Protein AF-A0A927P193-F1 (afdb_monomer)

Foldseek 3Di:
DDDDDDDDDDDDDDDDDDDDDDDDPDDDPDDQVVLQVVLVVVLCVLCVVLVKDWDDWHWDQDPVWTETETAIAHLVGDDPVNQVVSCVVSCVVDVVDGGDHYHYDHDDQFDWDDDVVSLVSQAQFKKWFAFPDDDPNDRIDIARFNDDDPFWTWGDDPNDIDIGGPVRTPTMTTDDPPPPPPPPPPDD

Nearest PDB structures (foldseek):
  7nav-assembly1_X  TM=6.565E-01  e=9.705E-11  Escherichia coli K-12
  7afo-assembly1_X  TM=5.677E-01  e=3.652E-11  Escherichia coli
  1ib8-assembly1_A  TM=5.071E-01  e=1.651E-11  Streptococcus pneumoniae
  8bdv-assembly1_A  TM=4.138E-01  e=2.691E-11  Staphylococcus aureus
  5gl6-assembly2_B  TM=4.407E-01  e=2.147E-10  Mycolicibacterium smegmatis MC2 155

Structure (mmCIF, N/CA/C/O backbone):
data_AF-A0A927P193-F1
#
_entry.id   AF-A0A927P193-F1
#
loop_
_atom_site.group_PDB
_atom_site.id
_atom_site.type_symbol
_atom_site.label_atom_id
_atom_site.label_alt_id
_atom_site.label_comp_id
_atom_site.label_asym_id
_atom_site.label_entity_id
_atom_site.label_seq_id
_atom_site.pdbx_PDB_ins_code
_atom_site.Cartn_x
_atom_site.Cartn_y
_atom_site.Cartn_z
_atom_site.occupancy
_atom_site.B_iso_or_equiv
_atom_site.auth_seq_id
_atom_site.auth_comp_id
_atom_site.auth_asym_id
_atom_site.auth_atom_id
_atom_site.pdbx_PDB_model_num
ATOM 1 N N . MET A 1 1 ? -3.941 53.002 -38.824 1.00 44.59 1 MET A N 1
ATOM 2 C CA . MET A 1 1 ? -2.491 53.249 -38.691 1.00 44.59 1 MET A CA 1
ATOM 3 C C . MET A 1 1 ? -2.244 53.922 -37.351 1.00 44.59 1 MET A C 1
ATOM 5 O O . MET A 1 1 ? -2.469 55.116 -37.259 1.00 44.59 1 MET A O 1
ATOM 9 N N . THR A 1 2 ? -1.829 53.172 -36.331 1.00 35.53 2 THR A N 1
ATOM 10 C CA . THR A 1 2 ? -1.211 53.702 -35.101 1.00 35.53 2 THR A CA 1
ATOM 11 C C . THR A 1 2 ? -0.525 52.546 -34.379 1.00 35.53 2 THR A C 1
ATOM 13 O O . THR A 1 2 ? -1.079 51.459 -34.244 1.00 35.53 2 THR A O 1
ATOM 16 N N . ALA A 1 3 ? 0.728 52.780 -34.012 1.00 45.28 3 ALA A N 1
ATOM 17 C CA . ALA A 1 3 ? 1.659 51.819 -33.452 1.00 45.28 3 ALA A CA 1
ATOM 18 C C . ALA A 1 3 ? 1.376 51.514 -31.974 1.00 45.28 3 ALA A C 1
ATOM 20 O O . ALA A 1 3 ? 0.962 52.396 -31.226 1.00 45.28 3 ALA A O 1
ATOM 21 N N . SER A 1 4 ? 1.751 50.317 -31.520 1.00 37.44 4 SER A N 1
ATOM 22 C CA . SER A 1 4 ? 2.348 50.184 -30.193 1.00 37.44 4 SER A CA 1
ATOM 23 C C . SER A 1 4 ? 3.368 49.053 -30.175 1.00 37.44 4 SER A C 1
ATOM 25 O O . SER A 1 4 ? 3.131 47.931 -30.610 1.00 37.44 4 SER A O 1
ATOM 27 N N . PHE A 1 5 ? 4.541 49.440 -29.710 1.00 45.31 5 PHE A N 1
ATOM 28 C CA . PHE A 1 5 ? 5.812 48.752 -29.703 1.00 45.31 5 PHE A CA 1
ATOM 29 C C . PHE A 1 5 ? 6.023 48.269 -28.265 1.00 45.31 5 PHE A C 1
ATOM 31 O O . PHE A 1 5 ? 6.047 49.102 -27.358 1.00 45.31 5 PHE A O 1
ATOM 38 N N . ARG A 1 6 ? 6.229 46.971 -28.015 1.00 41.19 6 ARG A N 1
ATOM 39 C CA . ARG A 1 6 ? 6.903 46.536 -26.780 1.00 41.19 6 ARG A CA 1
ATOM 40 C C . ARG A 1 6 ? 7.954 45.465 -27.051 1.00 41.19 6 ARG A C 1
ATOM 42 O O . ARG A 1 6 ? 7.673 44.349 -27.464 1.00 41.19 6 ARG A O 1
ATOM 49 N N . ARG A 1 7 ? 9.180 45.924 -26.800 1.00 40.75 7 ARG A N 1
ATOM 50 C CA . ARG A 1 7 ? 10.464 45.243 -26.627 1.00 40.75 7 ARG A CA 1
ATOM 51 C C . ARG A 1 7 ? 10.344 43.996 -25.738 1.00 40.75 7 ARG A C 1
ATOM 53 O O . ARG A 1 7 ? 9.614 44.048 -24.757 1.00 40.75 7 ARG A O 1
ATOM 60 N N . GLN A 1 8 ? 11.201 42.996 -25.958 1.00 41.59 8 GLN A N 1
ATOM 61 C CA . GLN A 1 8 ? 12.342 42.768 -25.059 1.00 41.59 8 GLN A CA 1
ATOM 62 C C . GLN A 1 8 ? 13.407 41.863 -25.715 1.00 41.59 8 GLN A C 1
ATOM 64 O O . GLN A 1 8 ? 13.101 40.906 -26.414 1.00 41.59 8 GLN A O 1
ATOM 69 N N . ARG A 1 9 ? 14.656 42.268 -25.466 1.00 33.47 9 ARG A N 1
ATOM 70 C CA . ARG A 1 9 ? 15.989 41.708 -25.760 1.00 33.47 9 ARG A CA 1
ATOM 71 C C . ARG A 1 9 ? 16.074 40.173 -25.780 1.00 33.47 9 ARG A C 1
ATOM 73 O O . ARG A 1 9 ? 15.478 39.524 -24.935 1.00 33.47 9 ARG A O 1
ATOM 80 N N . LEU A 1 10 ? 16.743 39.547 -26.749 1.00 36.62 10 LEU A N 1
ATOM 81 C CA . LEU A 1 10 ? 18.202 39.459 -26.973 1.00 36.62 10 LEU A CA 1
ATOM 82 C C . LEU A 1 10 ? 19.000 38.827 -25.811 1.00 36.62 10 LEU A C 1
ATOM 84 O O . LEU A 1 10 ? 19.071 39.390 -24.724 1.00 36.62 10 LEU A O 1
ATOM 88 N N . MET A 1 11 ? 19.724 37.763 -26.181 1.00 30.78 11 MET A N 1
ATOM 89 C CA . MET A 1 11 ? 20.925 37.171 -25.569 1.00 30.78 11 MET A CA 1
ATOM 90 C C . MET A 1 11 ? 20.748 36.044 -24.546 1.00 30.78 11 MET A C 1
ATOM 92 O O . MET A 1 11 ? 20.575 36.268 -23.356 1.00 30.78 11 MET A O 1
ATOM 96 N N . CYS A 1 12 ? 21.023 34.824 -25.009 1.00 26.84 12 CYS A N 1
ATOM 97 C CA . CYS A 1 12 ? 22.001 33.982 -24.330 1.00 26.84 12 CYS A CA 1
ATOM 98 C C . CYS A 1 12 ? 22.799 33.219 -25.395 1.00 26.84 12 CYS A C 1
ATOM 100 O O . CYS A 1 12 ? 22.341 32.229 -25.959 1.00 26.84 12 CYS A O 1
ATOM 102 N N . ALA A 1 13 ? 23.962 33.765 -25.742 1.00 36.25 13 ALA A N 1
ATOM 103 C CA . ALA A 1 13 ? 24.997 33.052 -26.465 1.00 36.25 13 ALA A CA 1
ATOM 104 C C . ALA A 1 13 ? 26.022 32.583 -25.434 1.00 36.25 13 ALA A C 1
ATOM 106 O O . ALA A 1 13 ? 26.720 33.424 -24.880 1.00 36.25 13 ALA A O 1
ATOM 107 N N . THR A 1 14 ? 26.132 31.270 -25.234 1.00 32.75 14 THR A N 1
ATOM 108 C CA . THR A 1 14 ? 27.383 30.616 -24.821 1.00 32.75 14 THR A CA 1
ATOM 109 C C . THR A 1 14 ? 27.326 29.180 -25.346 1.00 32.75 14 THR A C 1
ATOM 111 O O . THR A 1 14 ? 26.509 28.378 -24.913 1.00 32.75 14 THR A O 1
ATOM 114 N N . LEU A 1 15 ? 27.910 28.929 -26.515 1.00 31.09 15 LEU A N 1
ATOM 115 C CA . LEU A 1 15 ? 29.240 28.329 -26.665 1.00 31.09 15 LEU A CA 1
ATOM 116 C C . LEU A 1 15 ? 29.348 26.902 -26.087 1.00 31.09 15 LEU A C 1
ATOM 118 O O . LEU A 1 15 ? 29.648 26.686 -24.921 1.00 31.09 15 LEU A O 1
ATOM 122 N N . PHE A 1 16 ? 29.087 25.943 -26.973 1.00 28.45 16 PHE A N 1
ATOM 123 C CA . PHE A 1 16 ? 29.903 24.761 -27.266 1.00 28.45 16 PHE A CA 1
ATOM 124 C C . PHE A 1 16 ? 30.916 24.280 -26.201 1.00 28.45 16 PHE A C 1
ATOM 126 O O . PHE A 1 16 ? 31.966 24.886 -26.005 1.00 28.45 16 PHE A O 1
ATOM 133 N N . CYS A 1 17 ? 30.698 23.063 -25.693 1.00 24.92 17 CYS A N 1
ATOM 134 C CA . CYS A 1 17 ? 31.775 22.091 -25.507 1.00 24.92 17 CYS A CA 1
ATOM 135 C C . CYS A 1 17 ? 31.297 20.727 -26.027 1.00 24.92 17 CYS A C 1
ATOM 137 O O . CYS A 1 17 ? 30.375 20.114 -25.496 1.00 24.92 17 CYS A O 1
ATOM 139 N N . CYS A 1 18 ? 31.893 20.302 -27.136 1.00 36.16 18 CYS A N 1
ATOM 140 C CA . CYS A 1 18 ? 31.714 19.003 -27.766 1.00 36.16 18 CYS A CA 1
ATOM 141 C C . CYS A 1 18 ? 32.721 18.026 -27.156 1.00 36.16 18 CYS A C 1
ATOM 143 O O . CYS A 1 18 ? 33.904 18.349 -27.201 1.00 36.16 18 CYS A O 1
ATOM 145 N N . LYS A 1 19 ? 32.285 16.841 -26.698 1.00 35.25 19 LYS A N 1
ATOM 146 C CA . LYS A 1 19 ? 32.939 15.558 -27.022 1.00 35.25 19 LYS A CA 1
ATOM 147 C C . LYS A 1 19 ? 31.941 14.391 -26.967 1.00 35.25 19 LYS A C 1
ATOM 149 O O . LYS A 1 19 ? 31.383 14.083 -25.926 1.00 35.25 19 LYS A O 1
ATOM 154 N N . ASN A 1 20 ? 31.825 13.739 -28.123 1.00 35.06 20 ASN A N 1
ATOM 155 C CA . ASN A 1 20 ? 31.457 12.341 -28.365 1.00 35.06 20 ASN A CA 1
ATOM 156 C C . ASN A 1 20 ? 30.014 11.880 -28.086 1.00 35.06 20 ASN A C 1
ATOM 158 O O . ASN A 1 20 ? 29.675 11.383 -27.024 1.00 35.06 20 ASN A O 1
ATOM 162 N N . GLY A 1 21 ? 29.221 11.880 -29.163 1.00 39.38 21 GLY A N 1
ATOM 163 C CA . GLY A 1 21 ? 28.713 10.608 -29.685 1.00 39.38 21 GLY A CA 1
ATOM 164 C C . GLY A 1 21 ? 27.635 9.882 -28.882 1.00 39.38 21 GLY A C 1
ATOM 165 O O . GLY A 1 21 ? 27.799 8.708 -28.599 1.00 39.38 21 GLY A O 1
ATOM 166 N N . ASN A 1 22 ? 26.511 10.534 -28.594 1.00 33.22 22 ASN A N 1
ATOM 167 C CA . ASN A 1 22 ? 25.192 9.971 -28.905 1.00 33.22 22 ASN A CA 1
ATOM 168 C C . ASN A 1 22 ? 24.117 11.037 -28.700 1.00 33.22 22 ASN A C 1
ATOM 170 O O . ASN A 1 22 ? 24.065 11.712 -27.675 1.00 33.22 22 ASN A O 1
ATOM 174 N N . LYS A 1 23 ? 23.260 11.217 -29.707 1.00 31.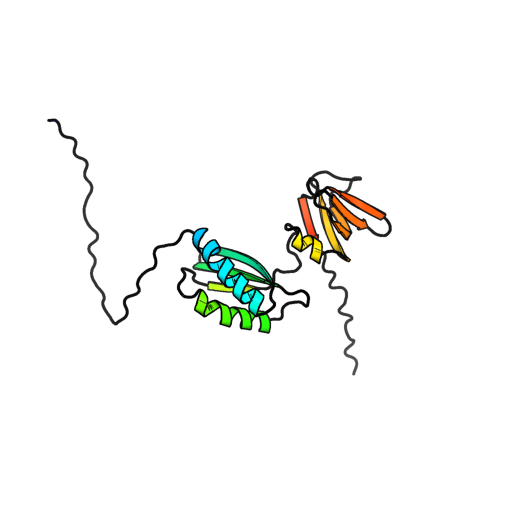03 23 LYS A N 1
ATOM 175 C CA . LYS A 1 23 ? 22.114 12.124 -29.630 1.00 31.03 23 LYS A CA 1
ATOM 176 C C . LYS A 1 23 ? 21.131 11.581 -28.593 1.00 31.03 23 LYS A C 1
ATOM 178 O O . LYS A 1 23 ? 20.356 10.685 -28.910 1.00 31.03 23 LYS A O 1
ATOM 183 N N . TRP A 1 24 ? 21.122 12.146 -27.390 1.00 32.31 24 TRP A N 1
ATOM 184 C CA . TRP A 1 24 ? 19.993 11.984 -26.481 1.00 32.31 24 TRP A CA 1
ATOM 185 C C . TRP A 1 24 ? 18.809 12.744 -27.071 1.00 32.31 24 TRP A C 1
ATOM 187 O O . TRP A 1 24 ? 18.779 13.976 -27.098 1.00 32.31 24 TRP A O 1
ATOM 197 N N . LYS A 1 25 ? 17.842 12.000 -27.612 1.00 35.53 25 LYS A N 1
ATOM 198 C CA . LYS A 1 25 ? 16.517 12.545 -27.879 1.00 35.53 25 LYS A CA 1
ATOM 199 C C . LYS A 1 25 ? 15.834 12.697 -26.529 1.00 35.53 25 LYS A C 1
ATOM 201 O O . LYS A 1 25 ? 15.265 11.740 -26.024 1.00 35.53 25 LYS A O 1
ATOM 206 N N . GLY A 1 26 ? 15.950 13.890 -25.947 1.00 33.38 26 GLY A N 1
ATOM 207 C CA . GLY A 1 26 ? 15.165 14.282 -24.785 1.00 33.38 26 GLY A CA 1
ATOM 208 C C . GLY A 1 26 ? 13.689 14.063 -25.096 1.00 33.38 26 GLY A C 1
ATOM 209 O O . GLY A 1 26 ? 13.127 14.745 -25.957 1.00 33.38 26 GLY A O 1
ATOM 210 N N . GLY A 1 27 ? 13.099 13.063 -24.442 1.00 37.00 27 GLY A N 1
ATOM 211 C CA . GLY A 1 27 ? 11.655 12.925 -24.367 1.00 37.00 27 GLY A CA 1
ATOM 212 C C . GLY A 1 27 ? 11.089 14.199 -23.751 1.00 37.00 27 GLY A C 1
ATOM 213 O O . GLY A 1 27 ? 11.693 14.781 -22.848 1.00 37.00 27 GLY A O 1
ATOM 214 N N . ALA A 1 28 ? 9.970 14.677 -24.292 1.00 42.59 28 ALA A N 1
ATOM 215 C CA . ALA A 1 28 ? 9.250 15.799 -23.709 1.00 42.59 28 ALA A CA 1
ATOM 216 C C . ALA A 1 28 ? 8.996 15.524 -22.212 1.00 42.59 28 ALA A C 1
ATOM 218 O O . ALA A 1 28 ? 8.748 14.369 -21.865 1.00 42.59 28 ALA A O 1
ATOM 219 N N . PRO A 1 29 ? 9.043 16.539 -21.331 1.00 44.12 29 PRO A N 1
ATOM 220 C CA . PRO A 1 29 ? 8.690 16.349 -19.932 1.00 44.12 29 PRO A CA 1
ATOM 221 C C . PRO A 1 29 ? 7.210 15.966 -19.868 1.00 44.12 29 PRO A C 1
ATOM 223 O O . PRO A 1 29 ? 6.331 16.810 -20.041 1.00 44.12 29 PRO A O 1
ATOM 226 N N . VAL A 1 30 ? 6.940 14.677 -19.690 1.00 50.84 30 VAL A N 1
ATOM 227 C CA . VAL A 1 30 ? 5.583 14.155 -19.531 1.00 50.84 30 VAL A CA 1
ATOM 228 C C . VAL A 1 30 ? 5.098 14.569 -18.142 1.00 50.84 30 VAL A C 1
ATOM 230 O O . VAL A 1 30 ? 5.852 14.497 -17.166 1.00 50.84 30 VAL A O 1
ATOM 233 N N . ALA A 1 31 ? 3.867 15.073 -18.035 1.00 54.72 31 ALA A N 1
ATOM 234 C CA . ALA A 1 31 ? 3.354 15.559 -16.761 1.00 54.72 31 ALA A CA 1
ATOM 235 C C . ALA A 1 31 ? 3.260 14.410 -15.740 1.00 54.72 31 ALA A C 1
ATOM 237 O O . ALA A 1 31 ? 2.998 13.261 -16.093 1.00 54.72 31 ALA A O 1
ATOM 238 N N . LYS A 1 32 ? 3.426 14.731 -14.448 1.00 52.59 32 LYS A N 1
ATOM 239 C CA . LYS A 1 32 ? 3.441 13.781 -13.312 1.00 52.59 32 LYS A CA 1
ATOM 240 C C . LYS A 1 32 ? 2.317 12.728 -13.362 1.00 52.59 32 LYS A C 1
ATOM 242 O O . LYS A 1 32 ? 2.539 11.587 -12.982 1.00 52.59 32 LYS A O 1
ATOM 247 N N . ALA A 1 33 ? 1.125 13.110 -13.827 1.00 56.72 33 ALA A N 1
ATOM 248 C CA . ALA A 1 33 ? -0.040 12.229 -13.910 1.00 56.72 33 ALA A CA 1
ATOM 249 C C . ALA A 1 33 ? -0.032 11.300 -15.139 1.00 56.72 33 ALA A C 1
ATOM 251 O O . ALA A 1 33 ? -0.538 10.184 -15.067 1.00 56.72 33 ALA A O 1
ATOM 252 N N . GLU A 1 34 ? 0.551 11.737 -16.254 1.00 67.25 34 GLU A N 1
ATOM 253 C CA . GLU A 1 34 ? 0.569 10.969 -17.501 1.00 67.25 34 GLU A CA 1
ATOM 254 C C . GLU A 1 34 ? 1.537 9.787 -17.409 1.00 67.25 34 GLU A C 1
ATOM 256 O O . GLU A 1 34 ? 1.226 8.700 -17.893 1.00 67.25 34 GLU A O 1
ATOM 261 N N . LEU A 1 35 ? 2.683 9.955 -16.738 1.00 72.50 35 LEU A N 1
ATOM 262 C CA . LEU A 1 35 ? 3.656 8.871 -16.629 1.00 72.50 35 LEU A CA 1
ATOM 263 C C . LEU A 1 35 ? 3.111 7.693 -15.811 1.00 72.50 35 LEU A C 1
ATOM 265 O O . LEU A 1 35 ? 3.186 6.551 -16.263 1.00 72.50 35 LEU A O 1
ATOM 269 N N . THR A 1 36 ? 2.511 7.961 -14.648 1.00 77.69 36 THR A N 1
ATOM 270 C CA . THR A 1 36 ? 1.897 6.913 -13.823 1.00 77.69 36 THR A CA 1
ATOM 271 C C . THR A 1 36 ? 0.829 6.157 -14.612 1.00 77.69 36 THR A C 1
ATOM 273 O O . THR A 1 36 ? 0.867 4.935 -14.654 1.00 77.69 36 THR A O 1
ATOM 276 N N . GLN A 1 37 ? -0.050 6.856 -15.337 1.00 78.50 37 GLN A N 1
ATOM 277 C CA . GLN A 1 37 ? -1.100 6.218 -16.143 1.00 78.50 37 GLN A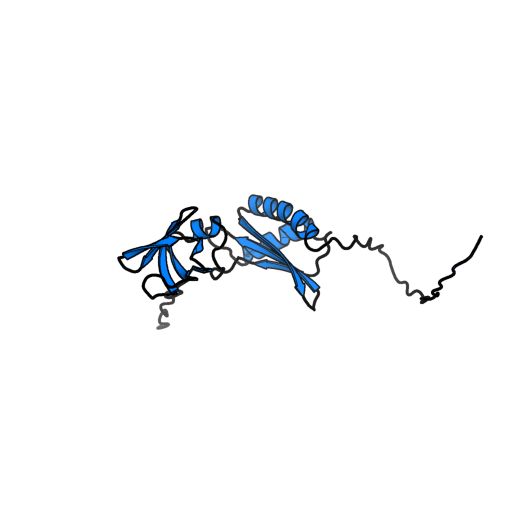 CA 1
ATOM 278 C C . GLN A 1 37 ? -0.563 5.311 -17.257 1.00 78.50 37 GLN A C 1
ATOM 280 O O . GLN A 1 37 ? -1.190 4.306 -17.583 1.00 78.50 37 GLN A O 1
ATOM 285 N N . VAL A 1 38 ? 0.590 5.643 -17.840 1.00 82.94 38 VAL A N 1
ATOM 286 C CA . VAL A 1 38 ? 1.223 4.831 -18.889 1.00 82.94 38 VAL A CA 1
ATOM 287 C C . VAL A 1 38 ? 1.987 3.641 -18.301 1.00 82.94 38 VAL A C 1
ATOM 289 O O . VAL A 1 38 ? 2.022 2.565 -18.903 1.00 82.94 38 VAL A O 1
ATOM 292 N N . VAL A 1 39 ? 2.595 3.816 -17.128 1.00 85.12 39 VAL A N 1
ATOM 293 C CA . VAL A 1 39 ? 3.426 2.797 -16.477 1.00 85.12 39 VAL A CA 1
ATOM 294 C C . VAL A 1 39 ? 2.581 1.766 -15.727 1.00 85.12 39 VAL A C 1
ATOM 296 O O . VAL A 1 39 ? 2.858 0.574 -15.841 1.00 85.12 39 VAL A O 1
ATOM 299 N N . THR A 1 40 ? 1.507 2.175 -15.045 1.00 87.44 40 THR A N 1
ATOM 300 C CA . THR A 1 40 ? 0.594 1.276 -14.319 1.00 87.44 40 THR A CA 1
ATOM 301 C C . THR A 1 40 ? 0.141 0.053 -15.131 1.00 87.44 40 THR A C 1
ATOM 303 O O . THR A 1 40 ? 0.301 -1.055 -14.627 1.00 87.44 40 THR A O 1
ATOM 306 N N . PRO A 1 41 ? -0.359 0.161 -16.380 1.00 88.88 41 PRO A N 1
ATOM 307 C CA . PRO A 1 41 ? -0.791 -1.016 -17.138 1.00 88.88 41 PRO A CA 1
ATOM 308 C C . PRO A 1 41 ? 0.365 -1.939 -17.545 1.00 88.88 41 PRO A C 1
ATOM 310 O O . PRO A 1 41 ? 0.146 -3.133 -17.739 1.00 88.88 41 PRO A O 1
ATOM 313 N N . LYS A 1 42 ? 1.594 -1.421 -17.686 1.00 88.44 42 LYS A N 1
ATOM 314 C CA . LYS A 1 42 ? 2.785 -2.254 -17.922 1.00 88.44 42 LYS A CA 1
ATOM 315 C C . LYS A 1 42 ? 3.164 -3.021 -16.659 1.00 88.44 42 LYS A C 1
ATOM 317 O O . LYS A 1 42 ? 3.374 -4.229 -16.727 1.00 88.44 42 LYS A O 1
ATOM 322 N N . CYS A 1 43 ? 3.177 -2.328 -15.521 1.00 87.56 43 CYS A N 1
ATOM 323 C CA . CYS A 1 43 ? 3.403 -2.930 -14.212 1.00 87.56 43 CYS A CA 1
ATOM 324 C C . CYS A 1 43 ? 2.366 -4.014 -13.912 1.00 87.56 43 CYS A C 1
ATOM 326 O O . CYS A 1 43 ? 2.743 -5.109 -13.520 1.00 87.56 43 CYS A O 1
ATOM 328 N N . GLN A 1 44 ? 1.083 -3.753 -14.181 1.00 88.38 44 GLN A N 1
ATOM 329 C CA . GLN A 1 44 ? 0.013 -4.721 -13.936 1.00 88.38 44 GLN A CA 1
ATOM 330 C C . GLN A 1 44 ? 0.236 -6.007 -14.734 1.00 88.38 44 GLN A C 1
ATOM 332 O O . GLN A 1 44 ? 0.237 -7.088 -14.164 1.00 88.38 44 GLN A O 1
ATOM 337 N N . LYS A 1 45 ? 0.516 -5.892 -16.038 1.00 90.88 45 LYS A N 1
ATOM 338 C CA . LYS A 1 45 ? 0.775 -7.062 -16.889 1.00 90.88 45 LYS A CA 1
ATOM 339 C C . LYS A 1 45 ? 1.954 -7.896 -16.403 1.00 90.88 45 LYS A C 1
ATOM 341 O O . LYS A 1 45 ? 1.909 -9.117 -16.493 1.00 90.88 45 LYS A O 1
ATOM 346 N N . LEU A 1 46 ? 3.021 -7.243 -15.946 1.00 90.00 46 LEU A N 1
ATOM 347 C CA . LEU A 1 46 ? 4.187 -7.948 -15.429 1.00 90.00 46 LEU A CA 1
ATOM 348 C C . LEU A 1 46 ? 3.896 -8.600 -14.072 1.00 90.00 46 LEU A C 1
ATOM 350 O O . LEU A 1 46 ? 4.332 -9.723 -13.838 1.00 90.00 46 LEU A O 1
ATOM 354 N N . ALA A 1 47 ? 3.152 -7.913 -13.204 1.00 88.44 47 ALA A N 1
ATOM 355 C CA . ALA A 1 47 ? 2.710 -8.454 -11.927 1.00 88.44 47 ALA A CA 1
ATOM 356 C C . ALA A 1 47 ? 1.877 -9.727 -12.151 1.00 88.44 47 ALA A C 1
ATOM 358 O O . ALA A 1 47 ? 2.232 -10.777 -11.622 1.00 88.44 47 ALA A O 1
ATOM 359 N N . ASP A 1 48 ? 0.901 -9.685 -13.064 1.00 88.06 48 ASP A N 1
ATOM 360 C CA . ASP A 1 48 ? 0.067 -10.841 -13.417 1.00 88.06 48 ASP A CA 1
ATOM 361 C C . ASP A 1 48 ? 0.899 -12.029 -13.950 1.00 88.06 48 ASP A C 1
ATOM 363 O O . ASP A 1 48 ? 0.619 -13.183 -13.632 1.00 88.06 48 ASP A O 1
ATOM 367 N N . GLN A 1 49 ? 1.950 -11.765 -14.739 1.00 89.56 49 GLN A N 1
ATOM 368 C CA . GLN A 1 49 ? 2.857 -12.798 -15.270 1.00 89.56 49 GLN A CA 1
ATOM 369 C C . GLN A 1 49 ? 3.726 -13.462 -14.201 1.00 89.56 49 GLN A C 1
ATOM 371 O O . GLN A 1 49 ? 4.134 -14.611 -14.366 1.00 89.56 49 GLN A O 1
ATOM 376 N N . LEU A 1 50 ? 4.063 -12.719 -13.150 1.00 85.56 50 LEU A N 1
ATOM 377 C CA . LEU A 1 50 ? 4.912 -13.175 -12.056 1.00 85.56 50 LEU A CA 1
ATOM 378 C C . LEU A 1 50 ? 4.096 -13.604 -10.828 1.00 85.56 50 LEU A C 1
ATOM 380 O O . LEU A 1 50 ? 4.689 -13.890 -9.792 1.00 85.56 50 LEU A O 1
ATOM 384 N N . ASN A 1 51 ? 2.764 -13.667 -10.950 1.00 87.00 51 ASN A N 1
ATOM 385 C CA . ASN A 1 51 ? 1.835 -13.964 -9.858 1.00 87.00 51 ASN A CA 1
ATOM 386 C C . ASN A 1 51 ? 1.956 -12.990 -8.671 1.00 87.00 51 ASN A C 1
ATOM 388 O O . ASN A 1 51 ? 1.689 -13.357 -7.529 1.00 87.00 51 ASN A O 1
ATOM 392 N N . PHE A 1 52 ? 2.330 -11.743 -8.949 1.00 87.50 52 PHE A N 1
ATOM 393 C CA . PHE A 1 52 ? 2.284 -10.648 -7.990 1.00 87.50 52 PHE A CA 1
ATOM 394 C C . PHE A 1 52 ? 1.045 -9.793 -8.211 1.00 87.50 52 PHE A C 1
ATOM 396 O O . PHE A 1 52 ? 0.491 -9.697 -9.305 1.00 87.50 52 PHE A O 1
ATOM 403 N N . GLU A 1 53 ? 0.649 -9.103 -7.160 1.00 84.12 53 GLU A N 1
ATOM 404 C CA . GLU A 1 53 ? -0.413 -8.126 -7.177 1.00 84.12 53 GLU A CA 1
ATOM 405 C C . GLU A 1 53 ? 0.173 -6.715 -7.201 1.00 84.12 53 GLU A C 1
ATOM 407 O O . GLU A 1 53 ? 0.958 -6.340 -6.333 1.00 84.12 53 GLU A O 1
ATOM 412 N N . LEU A 1 54 ? -0.231 -5.895 -8.171 1.00 87.06 54 LEU A N 1
ATOM 413 C CA . LEU A 1 54 ? 0.126 -4.482 -8.177 1.00 87.06 54 LEU A CA 1
ATOM 414 C C . LEU A 1 54 ? -0.808 -3.694 -7.249 1.00 87.06 54 LEU A C 1
ATOM 416 O O . LEU A 1 54 ? -2.010 -3.586 -7.496 1.00 87.06 54 LEU A O 1
ATOM 420 N N . VAL A 1 55 ? -0.245 -3.085 -6.209 1.00 83.75 55 VAL A N 1
ATOM 421 C CA . VAL A 1 55 ? -1.012 -2.358 -5.188 1.00 83.75 55 VAL A CA 1
ATOM 422 C C . VAL A 1 55 ? -1.084 -0.864 -5.489 1.00 83.75 55 VAL A C 1
ATOM 424 O O . VAL A 1 55 ? -2.158 -0.249 -5.395 1.00 83.75 55 VAL A O 1
ATOM 427 N N . ASP A 1 56 ? 0.054 -0.268 -5.846 1.00 84.12 56 ASP A N 1
ATOM 428 C CA . ASP A 1 56 ? 0.143 1.146 -6.207 1.00 84.12 56 ASP A CA 1
ATOM 429 C C . ASP A 1 56 ? 1.387 1.453 -7.048 1.00 84.12 56 ASP A C 1
ATOM 431 O O . ASP A 1 56 ? 2.404 0.762 -6.965 1.00 84.12 56 ASP A O 1
ATOM 435 N N . VAL A 1 57 ? 1.315 2.532 -7.829 1.00 87.00 57 VAL A N 1
ATOM 436 C CA . VAL A 1 57 ? 2.465 3.101 -8.546 1.00 87.00 57 VAL A CA 1
ATOM 437 C C . VAL A 1 57 ? 2.464 4.605 -8.320 1.00 87.00 57 VAL A C 1
ATOM 439 O O . VAL A 1 57 ? 1.548 5.301 -8.754 1.00 87.00 57 VAL A O 1
ATOM 442 N N . CYS A 1 58 ? 3.506 5.116 -7.674 1.00 85.75 58 CYS A N 1
ATOM 443 C CA . CYS A 1 58 ? 3.637 6.526 -7.326 1.00 85.75 58 CYS A CA 1
ATOM 444 C C . CYS A 1 58 ? 4.884 7.117 -7.978 1.00 85.75 58 CYS A C 1
ATOM 446 O O . CYS A 1 58 ? 5.957 6.523 -7.942 1.00 85.75 58 CYS A O 1
ATOM 448 N N . LEU A 1 59 ? 4.742 8.305 -8.565 1.00 86.06 59 LEU A N 1
ATOM 449 C CA . LEU A 1 59 ? 5.879 9.108 -9.003 1.00 86.06 59 LEU A CA 1
ATOM 450 C C . LEU A 1 59 ? 6.032 10.283 -8.042 1.00 86.06 59 LEU A C 1
ATOM 452 O O . LEU A 1 59 ? 5.237 11.225 -8.081 1.00 86.06 59 LEU A O 1
ATOM 456 N N . ASP A 1 60 ? 7.057 10.244 -7.205 1.00 85.12 60 ASP A N 1
ATOM 457 C CA . ASP A 1 60 ? 7.381 11.301 -6.257 1.00 85.12 60 ASP A CA 1
ATOM 458 C C . ASP A 1 60 ? 8.549 12.141 -6.756 1.00 85.12 60 ASP A C 1
ATOM 460 O O . ASP A 1 60 ? 9.442 11.666 -7.451 1.00 85.12 60 ASP A O 1
ATOM 464 N N . LYS A 1 61 ? 8.522 13.437 -6.442 1.00 84.06 61 LYS A N 1
ATOM 465 C CA . LYS A 1 61 ? 9.604 14.357 -6.786 1.00 84.06 61 LYS A CA 1
ATOM 466 C C . LYS A 1 61 ? 10.237 14.837 -5.495 1.00 84.06 61 LYS A C 1
ATOM 468 O O . LYS A 1 61 ? 9.630 15.624 -4.772 1.00 84.06 61 LYS A O 1
ATOM 473 N N . GLU A 1 62 ? 11.451 14.380 -5.248 1.00 85.69 62 GLU A N 1
ATOM 474 C CA . GLU A 1 62 ? 12.262 14.787 -4.109 1.00 85.69 62 GLU A CA 1
ATOM 475 C C . GLU A 1 62 ? 13.380 15.733 -4.565 1.00 85.69 62 GLU A C 1
ATOM 477 O O . GLU A 1 62 ? 13.566 15.990 -5.757 1.00 85.69 62 GLU A O 1
ATOM 482 N N . SER A 1 63 ? 14.129 16.286 -3.610 1.00 80.50 63 SER A N 1
ATOM 483 C CA . SER A 1 63 ? 15.262 17.180 -3.886 1.00 80.50 63 SER A CA 1
ATOM 484 C C . SER A 1 63 ? 16.370 16.505 -4.704 1.00 80.50 63 SER A C 1
ATOM 486 O O . SER A 1 63 ? 17.065 17.191 -5.450 1.00 80.50 63 SER A O 1
ATOM 488 N N . ALA A 1 64 ? 16.511 15.181 -4.588 1.00 79.88 64 ALA A N 1
ATOM 489 C CA . ALA A 1 64 ? 17.515 14.383 -5.290 1.00 79.88 64 ALA A CA 1
ATOM 490 C C . ALA A 1 64 ? 17.098 13.938 -6.707 1.00 79.88 64 ALA A C 1
ATOM 492 O O . ALA A 1 64 ? 17.966 13.569 -7.492 1.00 79.88 64 ALA A O 1
ATOM 493 N N . GLY A 1 65 ? 15.803 13.963 -7.047 1.00 85.25 65 GLY A N 1
ATOM 494 C CA . GLY A 1 65 ? 15.298 13.458 -8.328 1.00 85.25 65 GLY A CA 1
ATOM 495 C C . GLY A 1 65 ? 13.846 12.974 -8.271 1.00 85.25 65 GLY A C 1
ATOM 496 O O . GLY A 1 65 ? 13.138 13.169 -7.279 1.00 85.25 65 GLY A O 1
ATOM 497 N N . LYS A 1 66 ? 13.389 12.356 -9.361 1.00 87.12 66 LYS A N 1
ATOM 498 C CA . LYS A 1 66 ? 12.083 11.700 -9.494 1.00 87.12 66 LYS A CA 1
ATOM 499 C C . LYS A 1 66 ? 12.184 10.227 -9.100 1.00 87.12 66 LYS A C 1
ATOM 501 O O . LYS A 1 66 ? 12.894 9.459 -9.745 1.00 87.12 66 LYS A O 1
ATOM 506 N N . TYR A 1 67 ? 11.424 9.836 -8.088 1.00 88.25 67 TYR A N 1
ATOM 507 C CA . TYR A 1 67 ? 11.329 8.474 -7.580 1.00 88.25 67 TYR A CA 1
ATOM 508 C C . TYR A 1 67 ? 10.063 7.814 -8.108 1.00 88.25 67 TYR A C 1
ATOM 510 O O . TYR A 1 67 ? 8.953 8.252 -7.807 1.00 88.25 67 TYR A O 1
ATOM 518 N N . LEU A 1 68 ? 10.224 6.752 -8.886 1.00 88.81 68 LEU A N 1
ATOM 519 C CA . LEU A 1 68 ? 9.142 5.867 -9.275 1.00 88.81 68 LEU A CA 1
ATOM 520 C C . LEU A 1 68 ? 9.073 4.720 -8.265 1.00 88.81 68 LEU A C 1
ATOM 522 O O . LEU A 1 68 ? 9.920 3.830 -8.274 1.00 88.81 68 LEU A O 1
ATOM 526 N N . ARG A 1 69 ? 8.072 4.759 -7.387 1.00 89.19 69 ARG A N 1
ATOM 527 C CA . ARG A 1 69 ? 7.834 3.747 -6.357 1.00 89.19 69 ARG A CA 1
ATOM 528 C C . ARG A 1 69 ? 6.726 2.812 -6.813 1.00 89.19 69 ARG A C 1
ATOM 530 O O . ARG A 1 69 ? 5.624 3.260 -7.139 1.00 89.19 69 ARG A O 1
ATOM 537 N N . ILE A 1 70 ? 7.022 1.522 -6.847 1.00 89.06 70 ILE A N 1
ATOM 538 C CA . ILE A 1 70 ? 6.085 0.471 -7.224 1.00 89.06 70 ILE A CA 1
ATOM 539 C C . ILE A 1 70 ? 5.852 -0.409 -6.005 1.00 89.06 70 ILE A C 1
ATOM 541 O O . ILE A 1 70 ? 6.792 -0.984 -5.458 1.00 89.06 70 ILE A O 1
ATOM 545 N N . TYR A 1 71 ? 4.587 -0.529 -5.617 1.00 87.81 71 TYR A N 1
ATOM 546 C CA . TYR A 1 71 ? 4.165 -1.416 -4.548 1.00 87.81 71 TYR A CA 1
ATOM 547 C C . TYR A 1 71 ? 3.587 -2.689 -5.144 1.00 87.81 71 TYR A C 1
ATOM 549 O O . TYR A 1 71 ? 2.545 -2.649 -5.806 1.00 87.81 71 TYR A O 1
ATOM 557 N N . ILE A 1 72 ? 4.277 -3.798 -4.907 1.00 88.25 72 ILE A N 1
ATOM 558 C CA . ILE A 1 72 ? 3.830 -5.141 -5.275 1.00 88.25 72 ILE A CA 1
ATOM 559 C C . ILE A 1 72 ? 3.502 -5.926 -4.016 1.00 88.25 72 ILE A C 1
ATOM 561 O O . ILE A 1 72 ? 4.092 -5.676 -2.973 1.00 88.25 72 ILE A O 1
ATOM 565 N N . ASP A 1 73 ? 2.577 -6.868 -4.095 1.00 84.81 73 ASP A N 1
ATOM 566 C CA . ASP A 1 73 ? 2.246 -7.735 -2.972 1.00 84.81 73 ASP A CA 1
ATOM 567 C C . ASP A 1 73 ? 1.874 -9.152 -3.427 1.00 84.81 73 ASP A C 1
ATOM 569 O O . ASP A 1 73 ? 1.653 -9.394 -4.612 1.00 84.81 73 ASP A O 1
ATOM 573 N N . ARG A 1 74 ? 1.827 -10.104 -2.496 1.00 81.94 74 ARG A N 1
ATOM 574 C CA . ARG A 1 74 ? 1.313 -11.460 -2.720 1.00 81.94 74 ARG A CA 1
ATOM 575 C C . ARG A 1 74 ? 0.702 -12.021 -1.433 1.00 81.94 74 ARG A C 1
ATOM 577 O O . ARG A 1 74 ? 1.145 -11.651 -0.346 1.00 81.94 74 ARG A O 1
ATOM 584 N N . PRO A 1 75 ? -0.293 -12.917 -1.520 1.00 71.69 75 PRO A N 1
ATOM 585 C CA . PRO A 1 75 ? -0.947 -13.473 -0.337 1.00 71.69 75 PRO A CA 1
ATOM 586 C C . PRO A 1 75 ? -0.001 -14.262 0.580 1.00 71.69 75 PRO A C 1
ATOM 588 O O . PRO A 1 75 ? -0.207 -14.249 1.787 1.00 71.69 75 PRO A O 1
ATOM 591 N N . GLU A 1 76 ? 1.061 -14.887 0.060 1.00 72.50 76 GLU A N 1
ATOM 592 C CA . GLU A 1 76 ? 2.042 -15.608 0.893 1.00 72.50 76 GLU A CA 1
ATOM 593 C C . GLU A 1 76 ? 3.168 -14.712 1.450 1.00 72.50 76 GLU A C 1
ATOM 595 O O . GLU A 1 76 ? 4.093 -15.216 2.084 1.00 72.50 76 GLU A O 1
ATOM 600 N N . GLY A 1 77 ? 3.111 -13.398 1.208 1.00 73.69 77 GLY A N 1
ATOM 601 C CA . GLY A 1 77 ? 4.165 -12.444 1.554 1.00 73.69 77 GLY A CA 1
ATOM 602 C C . GLY A 1 77 ? 5.297 -12.372 0.523 1.00 73.69 77 GLY A C 1
ATOM 603 O O . GLY A 1 77 ? 5.653 -13.354 -0.127 1.00 73.69 77 GLY A O 1
ATOM 604 N N . ILE A 1 78 ? 5.857 -11.174 0.345 1.00 81.19 78 ILE A N 1
ATOM 605 C CA . ILE A 1 78 ? 6.939 -10.901 -0.612 1.00 81.19 78 ILE A CA 1
ATOM 606 C C . ILE A 1 78 ? 8.307 -11.018 0.057 1.00 81.19 78 ILE A C 1
ATOM 608 O O . ILE A 1 78 ? 8.557 -10.406 1.095 1.00 81.19 78 ILE A O 1
ATOM 612 N N . SER A 1 79 ? 9.211 -11.763 -0.581 1.00 84.50 79 SER A N 1
ATOM 613 C CA . SER A 1 79 ? 10.623 -11.818 -0.203 1.00 84.50 79 SER A CA 1
ATOM 614 C C . SER A 1 79 ? 11.453 -10.739 -0.915 1.00 84.50 79 SER A C 1
ATOM 616 O O . SER A 1 79 ? 11.034 -10.158 -1.916 1.00 84.50 79 SER A O 1
ATOM 618 N N . LEU A 1 80 ? 12.672 -10.479 -0.431 1.00 84.31 80 LEU A N 1
ATOM 619 C CA . LEU A 1 80 ? 13.588 -9.544 -1.098 1.00 84.31 80 LEU A CA 1
ATOM 620 C C . LEU A 1 80 ? 13.955 -10.002 -2.524 1.00 84.31 80 LEU A C 1
ATOM 622 O O . LEU A 1 80 ? 14.085 -9.165 -3.417 1.00 84.31 80 LEU A O 1
ATOM 626 N N . ASP A 1 81 ? 14.075 -11.315 -2.743 1.00 87.00 81 ASP A N 1
ATOM 627 C CA . ASP A 1 81 ? 14.371 -11.902 -4.059 1.00 87.00 81 ASP A CA 1
ATOM 628 C C . ASP A 1 81 ? 13.229 -11.653 -5.056 1.00 87.00 81 ASP A C 1
ATOM 630 O O . ASP A 1 81 ? 13.467 -11.306 -6.212 1.00 87.00 81 ASP A O 1
ATOM 634 N N . ASP A 1 82 ? 11.978 -11.717 -4.590 1.00 86.94 82 ASP A N 1
ATOM 635 C CA . ASP A 1 82 ? 10.796 -11.394 -5.395 1.00 86.94 82 ASP A CA 1
ATOM 636 C C . ASP A 1 82 ? 10.802 -9.922 -5.846 1.00 86.94 82 ASP A C 1
ATOM 638 O O . ASP A 1 82 ? 10.562 -9.627 -7.023 1.00 86.94 82 ASP A O 1
ATOM 642 N N . CYS A 1 83 ? 11.136 -8.997 -4.935 1.00 86.62 83 CYS A N 1
ATOM 643 C CA . CYS A 1 83 ? 11.300 -7.577 -5.259 1.00 86.62 83 CYS A CA 1
ATOM 644 C C . CYS A 1 83 ? 12.400 -7.359 -6.302 1.00 86.62 83 CYS A C 1
ATOM 646 O O . CYS A 1 83 ? 12.201 -6.615 -7.266 1.00 86.62 83 CYS A O 1
ATOM 648 N N . GLU A 1 84 ? 13.549 -8.017 -6.142 1.00 89.88 84 GLU A N 1
ATOM 649 C CA . GLU A 1 84 ? 14.657 -7.918 -7.090 1.00 89.88 84 GLU A CA 1
ATOM 650 C C . GLU A 1 84 ? 14.282 -8.495 -8.462 1.00 89.88 84 GLU A C 1
ATOM 652 O O . GLU A 1 84 ? 14.550 -7.883 -9.503 1.00 89.88 84 GLU A O 1
ATOM 657 N N . ARG A 1 85 ? 13.607 -9.647 -8.481 1.00 89.50 85 ARG A N 1
ATOM 658 C CA . ARG A 1 85 ? 13.125 -10.289 -9.705 1.00 89.50 85 ARG A CA 1
ATOM 659 C C . ARG A 1 85 ? 12.155 -9.386 -10.457 1.00 89.50 85 ARG A C 1
ATOM 661 O O . ARG A 1 85 ? 12.302 -9.215 -11.670 1.00 89.50 85 ARG A O 1
ATOM 668 N N . TYR A 1 86 ? 11.199 -8.784 -9.752 1.00 90.25 86 TYR A N 1
ATOM 669 C CA . TYR A 1 86 ? 10.266 -7.832 -10.346 1.00 90.25 86 TYR A CA 1
ATOM 670 C C . TYR A 1 86 ? 10.990 -6.578 -10.852 1.00 90.25 86 TYR A C 1
ATOM 672 O O . TYR A 1 86 ? 10.761 -6.156 -11.987 1.00 90.25 86 TYR A O 1
ATOM 680 N N . HIS A 1 87 ? 11.915 -6.018 -10.063 1.00 91.12 87 HIS A N 1
ATOM 681 C CA . HIS A 1 87 ? 12.717 -4.850 -10.437 1.00 91.12 87 HIS A CA 1
ATOM 682 C C . HIS A 1 87 ? 13.475 -5.072 -11.753 1.00 91.12 87 HIS A C 1
ATOM 684 O O . HIS A 1 87 ? 13.344 -4.279 -12.687 1.00 91.12 87 HIS A O 1
ATOM 690 N N . ARG A 1 88 ? 14.203 -6.189 -11.870 1.00 90.00 88 ARG A N 1
ATOM 691 C CA . ARG A 1 88 ? 14.958 -6.540 -13.085 1.00 90.00 88 ARG A CA 1
ATOM 692 C C . ARG A 1 88 ? 14.052 -6.739 -14.302 1.00 90.00 88 ARG A C 1
ATOM 694 O O . ARG A 1 88 ? 14.443 -6.413 -15.420 1.00 90.00 88 ARG A O 1
ATOM 701 N N . ALA A 1 89 ? 12.848 -7.272 -14.100 1.00 90.06 89 ALA A N 1
ATOM 702 C CA . ALA A 1 89 ? 11.909 -7.537 -15.183 1.00 90.06 89 ALA A CA 1
ATOM 703 C C . ALA A 1 89 ? 11.156 -6.279 -15.658 1.00 90.06 89 ALA A C 1
ATOM 705 O O . ALA A 1 89 ? 10.852 -6.163 -16.851 1.00 90.06 89 ALA A O 1
ATOM 706 N N . ILE A 1 90 ? 10.868 -5.328 -14.759 1.00 89.19 90 ILE A N 1
ATOM 707 C CA . ILE A 1 90 ? 10.164 -4.089 -15.117 1.00 89.19 90 ILE A CA 1
ATOM 708 C C . ILE A 1 90 ?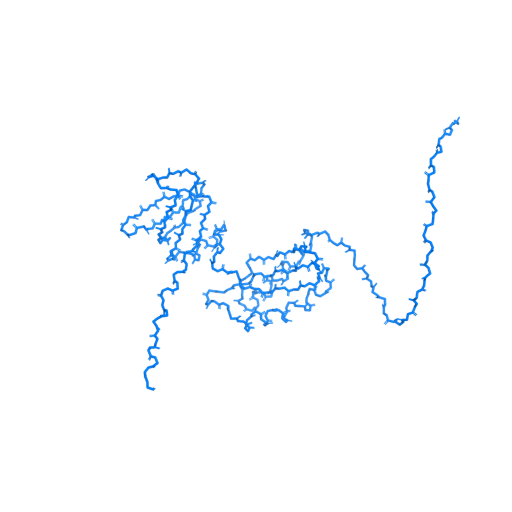 11.106 -3.052 -15.719 1.00 89.19 90 ILE A C 1
ATOM 710 O O . ILE A 1 90 ? 10.721 -2.401 -16.689 1.00 89.19 90 ILE A O 1
ATOM 714 N N . GLN A 1 91 ? 12.338 -2.939 -15.209 1.00 87.56 91 GLN A N 1
ATOM 715 C CA . GLN A 1 91 ? 13.330 -1.939 -15.614 1.00 87.56 91 GLN A CA 1
ATOM 716 C C . GLN A 1 91 ? 13.422 -1.725 -17.140 1.00 87.56 91 GLN A C 1
ATOM 718 O O . GLN A 1 91 ? 13.193 -0.594 -17.570 1.00 87.56 91 GLN A O 1
ATOM 723 N N . PRO A 1 92 ? 13.623 -2.752 -17.994 1.00 88.06 92 PRO A N 1
ATOM 724 C CA . PRO A 1 92 ? 13.735 -2.547 -19.444 1.00 88.06 92 PRO A CA 1
ATOM 725 C C . PRO A 1 92 ? 12.437 -2.055 -20.107 1.00 88.06 92 PRO A C 1
ATOM 727 O O . PRO A 1 92 ? 12.468 -1.473 -21.190 1.00 88.06 92 PRO A O 1
ATOM 730 N N . GLN A 1 93 ? 11.272 -2.278 -19.492 1.00 85.62 93 GLN A N 1
ATOM 731 C CA . GLN A 1 93 ? 9.984 -1.841 -20.043 1.00 85.62 93 GLN A CA 1
ATOM 732 C C . GLN A 1 93 ? 9.687 -0.368 -19.768 1.00 85.62 93 GLN A C 1
ATOM 734 O O . GLN A 1 93 ? 8.829 0.223 -20.448 1.00 85.62 93 GLN A O 1
ATOM 739 N N . ILE A 1 94 ? 10.348 0.191 -18.751 1.00 84.38 94 ILE A N 1
ATOM 740 C CA . ILE A 1 94 ? 10.119 1.548 -18.273 1.00 84.38 94 ILE A CA 1
ATOM 741 C C . ILE A 1 94 ? 11.332 2.471 -18.435 1.00 84.38 94 ILE A C 1
ATOM 743 O O . ILE A 1 94 ? 11.136 3.675 -18.419 1.00 84.38 94 ILE A O 1
ATOM 747 N N . GLU A 1 95 ? 12.529 1.959 -18.722 1.00 81.44 95 GLU A N 1
ATOM 748 C CA . GLU A 1 95 ? 13.773 2.739 -18.890 1.00 81.44 95 GLU A CA 1
ATOM 749 C C . GLU A 1 95 ? 13.667 3.928 -19.866 1.00 81.44 95 GLU A C 1
ATOM 751 O O . GLU A 1 95 ? 14.360 4.929 -19.720 1.00 81.44 95 GLU A O 1
ATOM 756 N N . ALA A 1 96 ? 12.767 3.858 -20.850 1.00 79.88 96 ALA A N 1
ATOM 757 C CA . ALA A 1 96 ? 12.520 4.949 -21.794 1.00 79.88 96 ALA A CA 1
ATOM 758 C C . ALA A 1 96 ? 11.730 6.141 -21.207 1.00 79.88 96 ALA A C 1
ATOM 760 O O . ALA A 1 96 ? 11.507 7.129 -21.912 1.00 79.88 96 ALA A O 1
ATOM 761 N N . TYR A 1 97 ? 11.252 6.042 -19.966 1.00 82.12 97 TYR A N 1
ATOM 762 C CA . TYR A 1 97 ? 10.473 7.079 -19.300 1.00 82.12 97 TYR A CA 1
ATOM 763 C C . TYR A 1 97 ? 11.322 7.977 -18.396 1.00 82.12 97 TYR A C 1
ATOM 765 O O . TYR A 1 97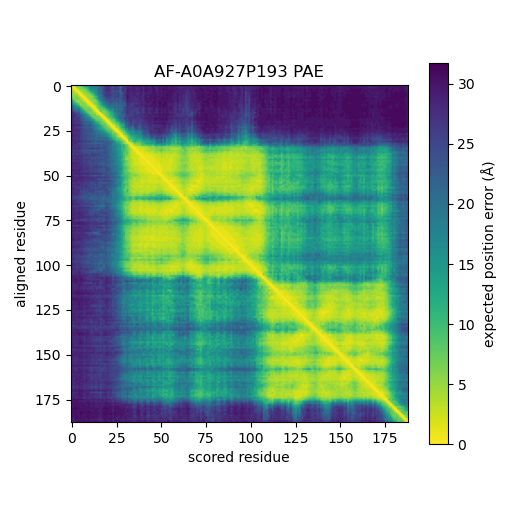 ? 12.427 7.647 -17.988 1.00 82.12 97 TYR A O 1
ATOM 773 N N . ASP A 1 98 ? 10.761 9.139 -18.069 1.00 80.88 98 ASP A N 1
ATOM 774 C CA . ASP A 1 98 ? 11.416 10.206 -17.315 1.00 80.88 98 ASP A CA 1
ATOM 775 C C . ASP A 1 98 ? 11.295 9.988 -15.790 1.00 80.88 98 ASP A C 1
ATOM 777 O O . ASP A 1 98 ? 10.455 10.601 -15.122 1.00 80.88 98 ASP A O 1
ATOM 781 N N . TYR A 1 99 ? 12.122 9.085 -15.251 1.00 84.00 99 TYR A N 1
ATOM 782 C CA . TYR A 1 99 ? 12.359 8.885 -13.813 1.00 84.00 99 TYR A CA 1
ATOM 783 C C . TYR A 1 99 ? 13.865 8.777 -13.516 1.00 84.00 99 TYR A C 1
ATOM 785 O O . TYR A 1 99 ? 14.635 8.364 -14.379 1.00 84.00 99 TYR A O 1
ATOM 793 N N . ASP A 1 100 ? 14.281 9.125 -12.294 1.00 85.44 100 ASP A N 1
ATOM 794 C CA . ASP A 1 100 ? 15.691 9.079 -11.872 1.00 85.44 100 ASP A CA 1
ATOM 795 C C . ASP A 1 100 ? 15.994 7.834 -11.020 1.00 85.44 100 ASP A C 1
ATOM 797 O O . ASP A 1 100 ? 17.047 7.215 -11.160 1.00 85.44 100 ASP A O 1
ATOM 801 N N . PHE A 1 101 ? 15.051 7.433 -10.160 1.00 87.12 101 PHE A N 1
ATOM 802 C CA . PHE A 1 101 ? 15.193 6.295 -9.250 1.00 87.12 101 PHE A CA 1
ATOM 803 C C . PHE A 1 101 ? 13.968 5.382 -9.329 1.00 87.12 101 PHE A C 1
ATOM 805 O O . PHE A 1 101 ? 12.838 5.866 -9.377 1.00 87.12 101 PHE A O 1
ATOM 812 N N . LEU A 1 102 ? 14.190 4.065 -9.324 1.00 89.19 102 LEU A N 1
ATOM 813 C CA . LEU A 1 102 ? 13.144 3.040 -9.304 1.00 89.19 102 LEU A CA 1
ATOM 814 C C . LEU A 1 102 ? 13.211 2.268 -7.985 1.00 89.19 102 LEU A C 1
ATOM 816 O O . LEU A 1 102 ? 14.215 1.617 -7.706 1.00 89.19 102 LEU A O 1
ATOM 820 N N . GLU A 1 103 ? 12.129 2.301 -7.216 1.00 88.75 103 GLU A N 1
ATOM 821 C CA . GLU A 1 103 ? 11.982 1.570 -5.957 1.00 88.75 103 GLU A CA 1
ATOM 822 C C . GLU A 1 103 ? 10.847 0.552 -6.097 1.00 88.75 103 GLU A C 1
ATOM 824 O O . GLU A 1 103 ? 9.746 0.895 -6.530 1.00 88.75 103 GLU A O 1
ATOM 829 N N . VAL A 1 104 ? 11.121 -0.706 -5.754 1.00 88.00 104 VAL A N 1
ATOM 830 C CA . VAL A 1 104 ? 10.126 -1.781 -5.714 1.00 88.00 104 VAL A CA 1
ATOM 831 C C . VAL A 1 104 ? 10.082 -2.294 -4.288 1.00 88.00 104 VAL A C 1
ATOM 833 O O . VAL A 1 104 ? 11.083 -2.800 -3.785 1.00 88.00 104 VAL A O 1
ATOM 836 N N . SER A 1 105 ? 8.925 -2.151 -3.657 1.00 83.00 105 SER A N 1
ATOM 837 C CA . SER A 1 105 ? 8.739 -2.459 -2.242 1.00 83.00 105 SER A CA 1
ATOM 838 C C . SER A 1 105 ? 7.423 -3.195 -2.047 1.00 83.00 105 SER A C 1
ATOM 840 O O . SER A 1 105 ? 6.469 -2.981 -2.799 1.00 83.00 105 SER A O 1
ATOM 842 N N . SER A 1 106 ? 7.334 -4.027 -1.012 1.00 81.06 106 SER A N 1
ATOM 843 C CA . SER A 1 106 ? 6.027 -4.468 -0.539 1.00 81.06 106 SER A CA 1
ATOM 844 C C . SER A 1 106 ? 5.316 -3.308 0.165 1.00 81.06 106 SER A C 1
ATOM 846 O O . SER A 1 106 ? 5.969 -2.474 0.808 1.00 81.06 106 SER A O 1
ATOM 848 N N . PRO A 1 107 ? 3.987 -3.172 0.029 1.00 72.69 107 PRO A N 1
ATOM 849 C CA . PRO A 1 107 ? 3.240 -2.271 0.885 1.00 72.69 107 PRO A CA 1
ATOM 850 C C . PRO A 1 107 ? 3.391 -2.793 2.315 1.00 72.69 107 PRO A C 1
ATOM 852 O O . PRO A 1 107 ? 2.980 -3.906 2.624 1.00 72.69 107 PRO A O 1
ATOM 855 N N . GLY A 1 108 ? 4.039 -2.015 3.180 1.00 64.56 108 GLY A N 1
ATOM 856 C CA . GLY A 1 108 ? 4.171 -2.386 4.584 1.00 64.56 108 GLY A CA 1
ATOM 857 C C . GLY A 1 108 ? 2.801 -2.660 5.207 1.00 64.56 108 GLY A C 1
ATOM 858 O O . GLY A 1 108 ? 1.815 -2.001 4.866 1.00 64.56 108 GLY A O 1
ATOM 859 N N . VAL A 1 109 ? 2.760 -3.610 6.141 1.00 58.72 109 VAL A N 1
ATOM 860 C CA . VAL A 1 109 ? 1.536 -4.013 6.846 1.00 58.72 10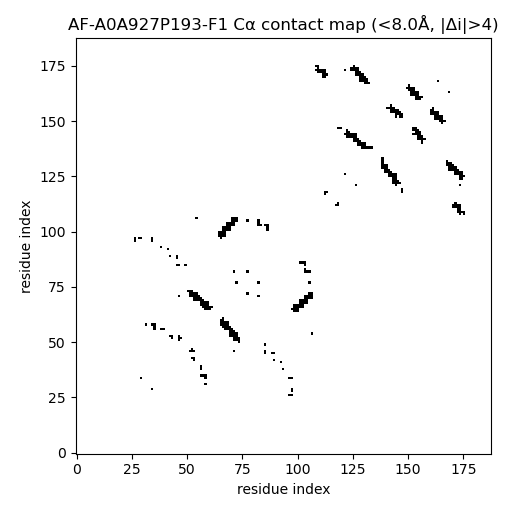9 VAL A CA 1
ATOM 861 C C . VAL A 1 109 ? 0.847 -2.844 7.557 1.00 58.72 109 VAL A C 1
ATOM 863 O O . VAL A 1 109 ? -0.364 -2.823 7.612 1.00 58.72 109 VAL A O 1
ATOM 866 N N . ASP A 1 110 ? 1.565 -1.800 7.979 1.00 58.50 110 ASP A N 1
ATOM 867 C CA . ASP A 1 110 ? 1.003 -0.637 8.698 1.00 58.50 110 ASP A CA 1
ATOM 868 C C . ASP A 1 110 ? 0.214 0.364 7.809 1.00 58.50 110 ASP A C 1
ATOM 870 O O . ASP A 1 110 ? -0.184 1.452 8.245 1.00 58.50 110 ASP A O 1
ATOM 874 N N . ARG A 1 111 ? -0.021 0.058 6.521 1.00 68.75 111 ARG A N 1
ATOM 875 C CA . ARG A 1 111 ? -0.775 0.969 5.644 1.00 68.75 111 ARG A CA 1
ATOM 876 C C . ARG A 1 111 ? -2.227 1.089 6.130 1.00 68.75 111 ARG A C 1
ATOM 878 O O . ARG A 1 111 ? -2.895 0.080 6.337 1.00 68.75 111 ARG A O 1
ATOM 885 N N . PRO A 1 112 ? -2.785 2.315 6.193 1.00 73.94 112 PRO A N 1
ATOM 886 C CA . PRO A 1 112 ? -4.205 2.476 6.443 1.00 73.94 112 PRO A CA 1
ATOM 887 C C . PRO A 1 112 ? -5.052 1.798 5.361 1.00 73.94 112 PRO A C 1
ATOM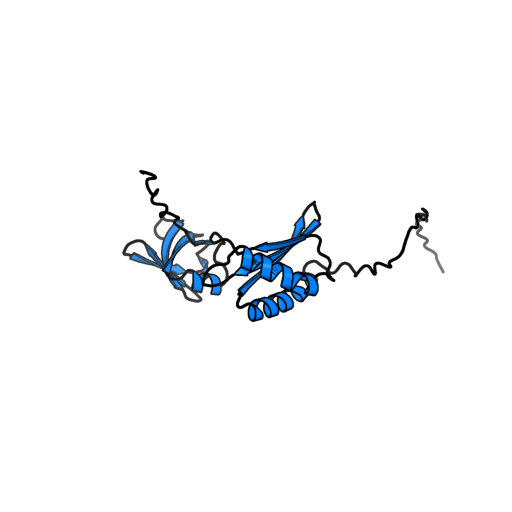 889 O O . PRO A 1 112 ? -4.885 2.116 4.177 1.00 73.94 112 PRO A O 1
ATOM 892 N N . LEU A 1 113 ? -5.986 0.937 5.769 1.00 76.00 113 LEU A N 1
ATOM 893 C CA . LEU A 1 113 ? -6.921 0.260 4.870 1.00 76.00 113 LEU A CA 1
ATOM 894 C C . LEU A 1 113 ? -7.837 1.312 4.234 1.00 76.00 113 LEU A C 1
ATOM 896 O O . LEU A 1 113 ? -8.547 2.045 4.931 1.00 76.00 113 LEU A O 1
ATOM 900 N N . LYS A 1 114 ? -7.784 1.440 2.904 1.00 72.69 114 LYS A N 1
ATOM 901 C CA . LYS A 1 114 ? -8.580 2.438 2.165 1.00 72.69 114 LYS A CA 1
ATOM 902 C C . LYS A 1 114 ? -9.400 1.815 1.050 1.00 72.69 114 LYS A C 1
ATOM 904 O O . LYS A 1 114 ? -10.534 2.244 0.843 1.00 72.69 114 LYS A O 1
ATOM 909 N N . LYS A 1 115 ? -8.832 0.863 0.311 1.00 76.75 115 LYS A N 1
ATOM 910 C CA . LYS A 1 115 ? -9.516 0.176 -0.787 1.00 76.75 115 LYS A CA 1
ATOM 911 C C . LYS A 1 115 ? -10.250 -1.043 -0.232 1.00 76.75 115 LYS A C 1
ATOM 913 O O . LYS A 1 115 ? -9.788 -1.642 0.728 1.00 76.75 115 LYS A O 1
ATOM 918 N N . ASP A 1 116 ? -11.352 -1.437 -0.863 1.00 78.25 116 ASP A N 1
ATOM 919 C CA . ASP A 1 116 ? -12.145 -2.608 -0.441 1.00 78.25 116 ASP A CA 1
ATOM 920 C C . ASP A 1 116 ? -11.298 -3.888 -0.397 1.00 78.25 116 ASP A C 1
ATOM 922 O O . ASP A 1 116 ? -11.381 -4.659 0.549 1.00 78.25 116 ASP A O 1
ATOM 926 N N . ARG A 1 117 ? -10.369 -4.023 -1.346 1.00 73.44 117 ARG A N 1
ATOM 927 C CA . ARG A 1 117 ? -9.394 -5.121 -1.413 1.00 73.44 117 ARG A CA 1
ATOM 928 C C . ARG A 1 117 ? -8.472 -5.193 -0.193 1.00 73.44 117 ARG A C 1
ATOM 930 O O . ARG A 1 117 ? -8.046 -6.275 0.188 1.00 73.44 117 ARG A O 1
ATOM 937 N N . ASP A 1 118 ? -8.164 -4.050 0.424 1.00 77.31 118 ASP A N 1
ATOM 938 C CA . ASP A 1 118 ? -7.351 -4.019 1.642 1.00 77.31 118 ASP A CA 1
ATOM 939 C C . ASP A 1 118 ? -8.157 -4.592 2.825 1.00 77.31 118 ASP A C 1
ATOM 941 O O . ASP A 1 118 ? -7.605 -5.303 3.660 1.00 77.31 118 ASP A O 1
ATOM 945 N N . PHE A 1 119 ? -9.471 -4.327 2.872 1.00 79.94 119 PHE A N 1
ATOM 946 C CA . PHE A 1 119 ? -10.368 -4.882 3.891 1.00 79.94 119 PHE A CA 1
ATOM 947 C C . PHE A 1 119 ? -10.573 -6.387 3.713 1.00 79.94 119 PHE A C 1
ATOM 949 O O . PHE A 1 119 ? -10.514 -7.097 4.708 1.00 79.94 119 PHE A O 1
ATOM 956 N N . GLU A 1 120 ? -10.719 -6.879 2.475 1.00 80.12 120 GLU A N 1
ATOM 957 C CA . GLU A 1 120 ? -10.812 -8.323 2.179 1.00 80.12 120 GLU A CA 1
ATOM 958 C C . GLU A 1 120 ? -9.630 -9.108 2.753 1.00 80.12 120 GLU A C 1
ATOM 960 O O . GLU A 1 120 ? -9.803 -10.197 3.292 1.00 80.12 120 GLU A O 1
ATOM 965 N N . ARG A 1 121 ? -8.423 -8.543 2.660 1.00 74.50 121 ARG A N 1
ATOM 966 C CA . ARG A 1 121 ? -7.192 -9.187 3.140 1.00 74.50 121 ARG A CA 1
ATOM 967 C C . ARG A 1 121 ? -7.004 -9.054 4.646 1.00 74.50 121 ARG A C 1
ATOM 969 O O . ARG A 1 121 ? -6.332 -9.887 5.241 1.00 74.50 121 ARG A O 1
ATOM 976 N N . ALA A 1 122 ? -7.594 -8.027 5.252 1.00 77.81 122 ALA A N 1
ATOM 977 C CA . ALA A 1 122 ? -7.557 -7.811 6.692 1.00 77.81 122 ALA A CA 1
ATOM 978 C C . ALA A 1 122 ? -8.618 -8.625 7.457 1.00 77.81 122 ALA A C 1
ATOM 980 O O . ALA A 1 122 ? -8.613 -8.590 8.687 1.00 77.81 122 ALA A O 1
ATOM 981 N N . ILE A 1 123 ? -9.516 -9.355 6.777 1.00 84.38 123 ILE A N 1
ATOM 982 C CA . ILE A 1 123 ? -10.477 -10.247 7.443 1.00 84.38 123 ILE A CA 1
ATOM 983 C C . ILE A 1 123 ? -9.712 -11.288 8.272 1.00 84.38 123 ILE A C 1
ATOM 985 O O . ILE A 1 123 ? -8.803 -11.955 7.784 1.00 84.38 123 ILE A O 1
ATOM 989 N N . GLY A 1 124 ? -10.089 -11.426 9.540 1.00 83.50 124 GLY A N 1
ATOM 990 C CA . GLY A 1 124 ? -9.450 -12.305 10.518 1.00 83.50 124 GLY A CA 1
ATOM 991 C C . GLY A 1 124 ? -8.189 -11.727 11.163 1.00 83.50 124 GLY A C 1
ATOM 992 O O . GLY A 1 124 ? -7.644 -12.360 12.062 1.00 83.50 124 GLY A O 1
ATOM 993 N N . SER A 1 125 ? -7.737 -10.540 10.749 1.00 83.88 125 SER A N 1
ATOM 994 C CA . SER A 1 125 ? -6.623 -9.824 11.380 1.00 83.88 125 SER A CA 1
ATOM 995 C C . SER A 1 125 ? -7.132 -8.784 12.378 1.00 83.88 125 SER A C 1
ATOM 997 O O . SER A 1 125 ? -8.249 -8.271 12.252 1.00 83.88 125 SER A O 1
ATOM 999 N N . GLU A 1 126 ? -6.309 -8.449 13.369 1.00 87.06 126 GLU A N 1
ATOM 1000 C CA . GLU A 1 126 ? -6.617 -7.358 14.289 1.00 87.06 126 GLU A CA 1
ATOM 1001 C C . GLU A 1 126 ? -6.451 -5.999 13.593 1.00 87.06 126 GLU A C 1
ATOM 1003 O O . GLU A 1 126 ? -5.499 -5.762 12.847 1.00 87.06 126 GLU A O 1
ATOM 1008 N N . VAL A 1 127 ? -7.408 -5.096 13.801 1.00 88.62 127 VAL A N 1
ATOM 1009 C CA . VAL A 1 127 ? -7.433 -3.752 13.226 1.00 88.62 127 VAL A CA 1
ATOM 1010 C C . VAL A 1 127 ? -7.747 -2.707 14.296 1.00 88.62 127 VAL A C 1
ATOM 1012 O O . VAL A 1 127 ? -8.632 -2.873 15.133 1.00 88.62 127 VAL A O 1
ATOM 1015 N N . GLU A 1 128 ? -7.049 -1.578 14.232 1.00 88.44 128 GLU A N 1
ATOM 1016 C CA . GLU A 1 128 ? -7.338 -0.365 14.985 1.00 88.44 128 GLU A CA 1
ATOM 1017 C C . GLU A 1 128 ? -8.146 0.603 14.107 1.00 88.44 128 GLU A C 1
ATOM 1019 O O . GLU A 1 128 ? -7.661 1.150 13.109 1.00 88.44 128 GLU A O 1
ATOM 1024 N N . VAL A 1 129 ? -9.390 0.858 14.505 1.00 88.56 129 VAL A N 1
ATOM 1025 C CA . VAL A 1 129 ? -10.306 1.803 13.866 1.00 88.56 129 VAL A CA 1
ATOM 1026 C C . VAL A 1 129 ? -10.352 3.095 14.678 1.00 88.56 129 VAL A C 1
ATOM 1028 O O . VAL A 1 129 ? -10.917 3.161 15.770 1.00 88.56 129 VAL A O 1
ATOM 1031 N N . LYS A 1 130 ? -9.805 4.176 14.119 1.00 87.94 130 LYS A N 1
ATOM 1032 C CA . LYS A 1 130 ? -9.984 5.537 14.638 1.00 87.94 130 LYS A CA 1
ATOM 1033 C C . LYS A 1 130 ? -11.245 6.160 14.044 1.00 87.94 130 LYS A C 1
ATOM 1035 O O . LYS A 1 130 ? -11.364 6.275 12.826 1.00 87.94 130 LYS A O 1
ATOM 1040 N N . LEU A 1 131 ? -12.158 6.620 14.891 1.00 88.31 131 LEU A N 1
ATOM 1041 C CA . LEU A 1 131 ? -13.439 7.224 14.516 1.00 88.31 131 LEU A CA 1
ATOM 1042 C C . LEU A 1 131 ? -13.389 8.759 14.520 1.00 88.31 131 LEU A C 1
ATOM 1044 O O . LEU A 1 131 ? -12.696 9.376 15.331 1.00 88.31 131 LEU A O 1
ATOM 1048 N N . PHE A 1 132 ? -14.197 9.397 13.667 1.00 83.75 132 PHE A N 1
ATOM 1049 C CA . PHE A 1 132 ? -14.392 10.855 13.695 1.00 83.75 132 PHE A CA 1
ATOM 1050 C C . PHE A 1 132 ? -15.200 11.317 14.912 1.00 83.75 132 PHE A C 1
ATOM 1052 O O . PHE A 1 132 ? -14.884 12.328 15.543 1.00 83.75 132 PHE A O 1
ATOM 1059 N N . LYS A 1 133 ? -16.264 10.577 15.234 1.00 82.31 133 LYS A N 1
ATOM 1060 C CA . LYS A 1 133 ? -17.132 10.814 16.388 1.00 82.31 133 LYS A CA 1
ATOM 1061 C C . LYS A 1 133 ? -16.988 9.631 17.332 1.00 82.31 133 LYS A C 1
ATOM 1063 O O . LYS A 1 133 ? -16.970 8.496 16.871 1.00 82.31 133 LYS A O 1
ATOM 1068 N N . ALA A 1 134 ? -16.887 9.904 18.630 1.00 81.44 134 ALA A N 1
ATOM 1069 C CA . ALA A 1 134 ? -16.826 8.838 19.619 1.00 81.44 134 ALA A CA 1
ATOM 1070 C C . ALA A 1 134 ? -18.091 7.973 19.529 1.00 81.44 134 ALA A C 1
ATOM 1072 O O . ALA A 1 134 ? -19.204 8.510 19.539 1.00 81.44 134 ALA A O 1
ATOM 1073 N N . MET A 1 135 ? -17.894 6.664 19.437 1.00 76.38 135 MET A N 1
ATOM 1074 C CA . MET A 1 135 ? -18.936 5.650 19.542 1.00 76.38 135 MET A CA 1
ATOM 1075 C C . MET A 1 135 ? -18.724 4.966 20.893 1.00 76.38 135 MET A C 1
ATOM 1077 O O . MET A 1 135 ? -17.592 4.639 21.238 1.00 76.38 135 MET A O 1
ATOM 1081 N N . ASP A 1 136 ? -19.766 4.914 21.722 1.00 72.00 136 ASP A N 1
ATOM 1082 C CA . ASP A 1 136 ? -19.688 4.388 23.097 1.00 72.00 136 ASP A CA 1
ATOM 1083 C C . ASP A 1 136 ? -18.586 5.025 23.971 1.00 72.00 136 ASP A C 1
ATOM 1085 O O . ASP A 1 136 ? -17.958 4.392 24.815 1.00 72.00 136 ASP A O 1
ATOM 1089 N N . GLY A 1 137 ? -18.329 6.323 23.763 1.00 79.06 137 GLY A N 1
ATOM 1090 C CA . GLY A 1 137 ? -17.311 7.079 24.502 1.00 79.06 137 GLY A CA 1
ATOM 1091 C C . GLY A 1 137 ? -15.870 6.824 24.046 1.00 79.06 137 GLY A C 1
ATOM 1092 O O . GLY A 1 137 ? -14.962 7.516 24.509 1.00 79.06 137 GLY A O 1
ATOM 1093 N N . GLN A 1 138 ? -15.654 5.915 23.093 1.00 78.62 138 GLN A N 1
ATOM 1094 C CA . GLN A 1 138 ? -14.341 5.573 22.557 1.00 78.62 138 GLN A CA 1
ATOM 1095 C C . GLN A 1 138 ? -14.156 6.163 21.153 1.00 78.62 138 GLN A C 1
ATOM 1097 O O . GLN A 1 138 ? -15.049 6.145 20.305 1.00 78.62 138 GLN A O 1
ATOM 1102 N N . LYS A 1 139 ? -12.983 6.757 20.907 1.00 86.25 139 LYS A N 1
ATOM 1103 C CA . LYS A 1 139 ? -12.587 7.280 19.582 1.00 86.25 139 LYS A CA 1
ATOM 1104 C C . LYS A 1 139 ? -11.695 6.317 18.807 1.00 86.25 139 LYS A C 1
ATOM 1106 O O . LYS A 1 139 ? -11.465 6.533 17.622 1.00 86.25 139 LYS A O 1
ATOM 1111 N N . ILE A 1 140 ? -11.154 5.321 19.491 1.00 86.88 140 ILE A N 1
ATOM 1112 C CA . ILE A 1 140 ? -10.262 4.306 18.951 1.00 86.88 140 ILE A CA 1
ATOM 1113 C C . ILE A 1 140 ? -10.850 2.985 19.409 1.00 86.88 140 ILE A C 1
ATOM 1115 O O . ILE A 1 140 ? -11.133 2.846 20.597 1.00 86.88 140 ILE A O 1
ATOM 1119 N N . ILE A 1 141 ? -11.086 2.080 18.471 1.00 87.75 141 ILE A N 1
ATOM 1120 C CA . ILE A 1 141 ? -11.607 0.748 18.746 1.00 87.75 141 ILE A CA 1
ATOM 1121 C C . ILE A 1 141 ? -10.653 -0.240 18.090 1.00 87.75 141 ILE A C 1
ATOM 1123 O O . ILE A 1 141 ? -10.397 -0.128 16.893 1.00 87.75 141 ILE A O 1
ATOM 1127 N N . THR A 1 142 ? -10.123 -1.171 18.875 1.00 88.56 142 THR A N 1
ATOM 1128 C CA . THR A 1 142 ? -9.200 -2.209 18.409 1.00 88.56 142 THR A CA 1
ATOM 1129 C C . THR A 1 142 ? -9.876 -3.562 18.548 1.00 88.56 142 THR A C 1
ATOM 1131 O O . THR A 1 142 ? -10.470 -3.836 19.590 1.00 88.56 142 THR A O 1
ATOM 1134 N N . GLY A 1 143 ? -9.830 -4.378 17.501 1.00 90.00 143 GLY A N 1
ATOM 1135 C CA . GLY A 1 143 ? -10.405 -5.720 17.507 1.00 90.00 143 GLY A CA 1
ATOM 1136 C C . GLY A 1 143 ? -10.227 -6.433 16.173 1.00 90.00 143 GLY A C 1
ATOM 1137 O O . GLY A 1 143 ? -9.667 -5.881 15.231 1.00 90.00 143 GLY A O 1
ATOM 1138 N N . ILE A 1 144 ? -10.719 -7.662 16.079 1.00 89.25 144 ILE A N 1
ATOM 1139 C CA . ILE A 1 144 ? -10.553 -8.512 14.895 1.00 89.25 144 ILE A CA 1
ATOM 1140 C C . ILE A 1 144 ? -11.606 -8.149 13.851 1.00 89.25 144 ILE A C 1
ATOM 1142 O O . ILE A 1 144 ? -12.800 -8.179 14.149 1.00 89.25 144 ILE A O 1
ATOM 1146 N N . LEU A 1 145 ? -11.192 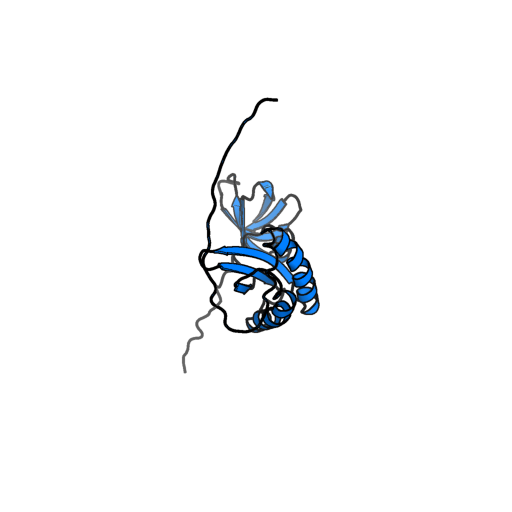-7.836 12.623 1.00 89.44 145 LEU A N 1
ATOM 1147 C CA . LEU A 1 145 ? -12.124 -7.600 11.519 1.00 89.44 145 LEU A CA 1
ATOM 1148 C C . LEU A 1 145 ? -12.754 -8.931 11.094 1.00 89.44 145 LEU A C 1
ATOM 1150 O O . LEU A 1 145 ? -12.076 -9.768 10.507 1.00 89.44 145 LEU A O 1
ATOM 1154 N N . THR A 1 146 ? -14.036 -9.147 11.381 1.00 88.12 146 THR A N 1
ATOM 1155 C CA . THR A 1 146 ? -14.728 -10.398 11.027 1.00 88.12 146 THR A CA 1
ATOM 1156 C C . THR A 1 146 ? -15.445 -10.309 9.692 1.00 88.12 146 THR A C 1
ATOM 1158 O O . THR A 1 146 ? -15.480 -11.296 8.961 1.00 88.12 146 THR A O 1
ATOM 1161 N N . ASP A 1 147 ? -15.985 -9.136 9.357 1.00 88.06 147 ASP A N 1
ATOM 1162 C CA . ASP A 1 147 ? -16.721 -8.929 8.113 1.00 88.06 147 ASP A CA 1
ATOM 1163 C C . ASP A 1 147 ? -16.676 -7.463 7.658 1.00 88.06 147 ASP A C 1
ATOM 1165 O O . ASP A 1 147 ? -16.469 -6.543 8.459 1.00 88.06 147 ASP A O 1
ATOM 1169 N N . PHE A 1 148 ? -16.891 -7.223 6.366 1.00 86.06 148 PHE A N 1
ATOM 1170 C CA . PHE A 1 148 ? -17.032 -5.873 5.832 1.00 86.06 148 PHE A CA 1
ATOM 1171 C C . PHE A 1 148 ? -18.038 -5.807 4.674 1.00 86.06 148 PHE A C 1
ATOM 1173 O O . PHE A 1 148 ? -18.072 -6.641 3.778 1.00 86.06 148 PHE A O 1
ATOM 1180 N N . ASP A 1 149 ? -18.815 -4.729 4.669 1.00 85.31 149 ASP A N 1
ATOM 1181 C CA . ASP A 1 149 ? -19.774 -4.354 3.640 1.00 85.31 149 ASP A CA 1
ATOM 1182 C C . ASP A 1 149 ? -19.340 -3.042 2.951 1.00 85.31 149 ASP A C 1
ATOM 1184 O O . ASP A 1 149 ? -18.443 -2.305 3.381 1.00 85.31 149 ASP A O 1
ATOM 1188 N N . ALA A 1 150 ? -20.054 -2.662 1.888 1.00 80.38 150 ALA A N 1
ATOM 1189 C CA . ALA A 1 150 ? -19.896 -1.343 1.267 1.00 80.38 150 ALA A CA 1
ATOM 1190 C C . ALA A 1 150 ? -20.261 -0.181 2.219 1.00 80.38 150 ALA A C 1
ATOM 1192 O O . ALA A 1 150 ? -19.760 0.936 2.066 1.00 80.38 150 ALA A O 1
ATOM 1193 N N . ALA A 1 151 ? -21.143 -0.425 3.194 1.00 82.88 151 ALA A N 1
ATOM 1194 C CA . ALA A 1 151 ? -21.619 0.588 4.137 1.00 82.88 151 ALA A CA 1
ATOM 1195 C C . ALA A 1 151 ? -20.935 0.501 5.509 1.00 82.88 151 ALA A C 1
ATOM 1197 O O . ALA A 1 151 ? -20.550 1.536 6.063 1.00 82.88 151 ALA A O 1
ATOM 1198 N N . ASP A 1 152 ? -20.746 -0.714 6.021 1.00 87.31 152 ASP A N 1
ATOM 1199 C CA . ASP A 1 152 ? -20.355 -0.979 7.404 1.00 87.31 152 ASP A CA 1
ATOM 1200 C C . ASP A 1 152 ? -19.184 -1.966 7.468 1.00 87.31 152 ASP A C 1
ATOM 1202 O O . ASP A 1 152 ? -18.946 -2.708 6.527 1.00 87.31 152 ASP A O 1
ATOM 1206 N N . MET A 1 153 ? -18.447 -1.978 8.571 1.00 87.88 153 MET A N 1
ATOM 1207 C CA . MET A 1 153 ? -17.470 -3.013 8.914 1.00 87.88 153 MET A CA 1
ATOM 1208 C C . MET A 1 153 ? -17.832 -3.604 10.274 1.00 87.88 153 MET A C 1
ATOM 1210 O O . MET A 1 153 ? -18.326 -2.883 11.146 1.00 87.88 153 MET A O 1
ATOM 1214 N N . VAL A 1 154 ? -17.610 -4.901 10.450 1.00 89.25 154 VAL A N 1
ATOM 1215 C CA . VAL A 1 154 ? -17.876 -5.621 11.695 1.00 89.25 154 VAL A CA 1
ATOM 1216 C C . VAL A 1 154 ? -16.541 -6.000 12.312 1.00 89.25 154 VAL A C 1
ATOM 1218 O O . VAL A 1 154 ? -15.735 -6.699 11.698 1.00 89.25 154 VAL A O 1
ATOM 1221 N N . ILE A 1 155 ? -16.303 -5.504 13.523 1.00 90.81 155 ILE A N 1
ATOM 1222 C CA . ILE A 1 155 ? -15.112 -5.838 14.299 1.00 90.81 155 ILE A CA 1
ATOM 1223 C C . ILE A 1 155 ? -15.520 -6.521 15.601 1.00 90.81 155 ILE A C 1
ATOM 1225 O O . ILE A 1 155 ? -16.481 -6.114 16.253 1.00 90.81 155 ILE A O 1
ATOM 1229 N N . THR A 1 156 ? -14.785 -7.553 15.988 1.00 89.81 156 THR A N 1
ATOM 1230 C CA . THR A 1 156 ? -14.973 -8.273 17.248 1.00 89.81 156 THR A CA 1
ATOM 1231 C C . THR A 1 156 ? -13.948 -7.782 18.258 1.00 89.81 156 THR A C 1
ATOM 1233 O O . THR A 1 156 ? -12.745 -7.940 18.061 1.00 89.81 156 THR A O 1
ATOM 1236 N N . VAL A 1 157 ? -14.424 -7.175 19.341 1.00 87.62 157 VAL A N 1
ATOM 1237 C CA . VAL A 1 157 ? -13.597 -6.687 20.450 1.00 87.62 157 VAL A CA 1
ATOM 1238 C C . VAL A 1 157 ? -13.832 -7.614 21.640 1.00 87.62 157 VAL A C 1
ATOM 1240 O O . VAL A 1 157 ? -14.872 -7.544 22.300 1.00 87.62 157 VAL A O 1
ATOM 1243 N N . GLY A 1 158 ? -12.895 -8.529 21.894 1.00 83.31 158 GLY A N 1
ATOM 1244 C CA . GLY A 1 158 ? -13.081 -9.593 22.887 1.00 83.31 158 GLY A CA 1
ATOM 1245 C C . GLY A 1 158 ? -14.220 -10.541 22.490 1.00 83.31 158 GLY A C 1
ATOM 1246 O O . GLY A 1 158 ? -14.086 -11.284 21.526 1.00 83.31 158 GLY A O 1
ATOM 1247 N N . GLU A 1 159 ? -15.342 -10.500 23.215 1.00 79.88 159 GLU A N 1
ATOM 1248 C CA . GLU A 1 159 ? -16.551 -11.306 22.938 1.00 79.88 159 GLU A CA 1
ATOM 1249 C C . GLU A 1 159 ? -17.703 -10.494 22.314 1.00 79.88 159 GLU A C 1
ATOM 1251 O O . GLU A 1 159 ? -18.798 -11.015 22.114 1.00 79.88 159 GLU A O 1
ATOM 1256 N N . THR A 1 160 ? -17.500 -9.200 22.042 1.00 84.00 160 THR A N 1
ATOM 1257 C CA . THR A 1 160 ? -18.563 -8.313 21.540 1.00 84.00 160 THR A CA 1
ATOM 1258 C C . THR A 1 160 ? -18.324 -7.935 20.083 1.00 84.00 160 THR A C 1
ATOM 1260 O O . THR A 1 160 ? -17.256 -7.433 19.736 1.00 84.00 160 THR A O 1
ATOM 1263 N N . GLU A 1 161 ? -19.338 -8.112 19.237 1.00 87.88 161 GLU A N 1
ATOM 1264 C CA . GLU A 1 161 ? -19.328 -7.617 17.858 1.00 87.88 161 GLU A CA 1
ATOM 1265 C C . GLU A 1 161 ? -19.799 -6.160 17.801 1.00 87.88 161 GLU A C 1
ATOM 1267 O O . GLU A 1 161 ? -20.887 -5.808 18.265 1.00 87.88 161 GLU A O 1
ATOM 1272 N N . VAL A 1 162 ? -18.983 -5.301 17.196 1.00 87.50 162 VAL A N 1
ATOM 1273 C CA . VAL A 1 162 ? -19.264 -3.879 17.006 1.00 87.50 162 VAL A CA 1
ATOM 1274 C C . VAL A 1 162 ? -19.364 -3.594 15.513 1.00 87.50 162 VAL A C 1
ATOM 1276 O O . VAL A 1 162 ? -18.409 -3.771 14.756 1.00 87.50 162 VAL A O 1
ATOM 1279 N N . ARG A 1 163 ? -20.532 -3.110 15.081 1.00 89.19 163 ARG A N 1
ATOM 1280 C CA . ARG A 1 163 ? -20.771 -2.685 13.696 1.00 89.19 163 ARG A CA 1
ATOM 1281 C C . ARG A 1 163 ? -20.464 -1.198 13.552 1.00 89.19 163 ARG A C 1
ATOM 1283 O O . ARG A 1 163 ? -21.159 -0.358 14.123 1.00 89.19 163 ARG A O 1
ATOM 1290 N N . ILE A 1 164 ? -19.440 -0.872 12.770 1.00 87.31 164 ILE A N 1
ATOM 1291 C CA . ILE A 1 164 ? -18.971 0.496 12.549 1.00 87.31 164 ILE A CA 1
ATOM 1292 C C . ILE A 1 164 ? -19.273 0.917 11.107 1.00 87.31 164 ILE A C 1
ATOM 1294 O O . ILE A 1 164 ? -18.793 0.282 10.170 1.00 87.31 164 ILE A O 1
ATOM 1298 N N . PRO A 1 165 ? -19.992 2.027 10.875 1.00 88.25 165 PRO A N 1
ATOM 1299 C CA . PRO A 1 165 ? -20.182 2.538 9.525 1.00 88.25 165 PRO A CA 1
ATOM 1300 C C . PRO A 1 165 ? -18.863 3.073 8.954 1.00 88.25 165 PRO A C 1
ATOM 1302 O O . PRO A 1 165 ? -18.180 3.885 9.587 1.00 88.25 165 PRO A O 1
ATOM 1305 N N . ARG A 1 166 ? -18.528 2.714 7.708 1.00 83.38 166 ARG A N 1
ATOM 1306 C CA . ARG A 1 166 ? -17.261 3.105 7.051 1.00 83.38 166 ARG A CA 1
ATOM 1307 C C . ARG A 1 166 ? -17.068 4.617 6.965 1.00 83.38 166 ARG A C 1
ATOM 1309 O O . ARG A 1 166 ? -15.947 5.103 7.009 1.00 83.38 166 ARG A O 1
ATOM 1316 N N . LYS A 1 167 ? -18.164 5.378 6.891 1.00 84.75 167 LYS A N 1
ATOM 1317 C CA . LYS A 1 167 ? -18.142 6.853 6.888 1.00 84.75 167 LYS A CA 1
ATOM 1318 C C . LYS A 1 167 ? -17.769 7.464 8.242 1.00 84.75 167 LYS A C 1
ATOM 1320 O O . LYS A 1 167 ? -17.357 8.620 8.284 1.00 84.75 167 LYS A O 1
ATOM 1325 N N . ALA A 1 168 ? -17.963 6.731 9.337 1.00 84.69 168 ALA A N 1
ATOM 1326 C CA . ALA A 1 168 ? -17.576 7.178 10.672 1.00 84.69 168 ALA A CA 1
ATOM 1327 C C . ALA A 1 168 ? -16.108 6.859 10.987 1.00 84.69 168 ALA A C 1
ATOM 1329 O O . ALA A 1 168 ? -15.516 7.541 11.828 1.00 84.69 168 ALA A O 1
ATOM 1330 N N . ALA A 1 169 ? -15.522 5.873 10.301 1.00 84.44 169 ALA A N 1
ATOM 1331 C CA . ALA A 1 169 ? -14.104 5.558 10.384 1.00 84.44 169 ALA A CA 1
ATOM 1332 C C . ALA A 1 169 ? -13.270 6.650 9.698 1.00 84.44 169 ALA A C 1
ATOM 1334 O O . ALA A 1 169 ? -13.444 6.958 8.520 1.00 84.44 169 ALA A O 1
ATOM 1335 N N . ALA A 1 170 ? -12.354 7.246 10.455 1.00 85.12 170 ALA A N 1
ATOM 1336 C CA . ALA A 1 170 ? -11.389 8.211 9.953 1.00 85.12 170 ALA A CA 1
ATOM 1337 C C . ALA A 1 170 ? -10.165 7.512 9.367 1.00 85.12 170 ALA A C 1
ATOM 1339 O O . ALA A 1 170 ? -9.716 7.844 8.270 1.00 85.12 170 ALA A O 1
ATOM 1340 N N . ILE A 1 171 ? -9.608 6.562 10.117 1.00 84.94 171 ILE A N 1
ATOM 1341 C CA . ILE A 1 171 ? -8.411 5.810 9.746 1.00 84.94 171 ILE A CA 1
ATOM 1342 C C . ILE A 1 171 ? -8.578 4.397 10.295 1.00 84.94 171 ILE A C 1
ATOM 1344 O O . ILE A 1 171 ? -8.872 4.244 11.476 1.00 84.94 171 ILE A O 1
ATOM 1348 N N . VAL A 1 172 ? -8.358 3.389 9.456 1.00 86.12 172 VAL A N 1
ATOM 1349 C CA . VAL A 1 172 ? -8.283 1.983 9.870 1.00 86.12 172 VAL A CA 1
ATOM 1350 C C . VAL A 1 172 ? -6.873 1.498 9.602 1.00 86.12 172 VAL A C 1
ATOM 1352 O O . VAL A 1 172 ? -6.380 1.712 8.496 1.00 86.12 172 VAL A O 1
ATOM 1355 N N . ARG A 1 173 ? -6.216 0.892 10.586 1.00 85.69 173 ARG A N 1
ATOM 1356 C CA . ARG A 1 173 ? -4.881 0.298 10.438 1.00 85.69 173 ARG A CA 1
ATOM 1357 C C . ARG A 1 173 ? -4.914 -1.137 10.938 1.00 85.69 173 ARG A C 1
ATOM 1359 O O . ARG A 1 173 ? -5.504 -1.352 11.989 1.00 85.69 173 ARG A O 1
ATOM 1366 N N . PRO A 1 174 ? -4.311 -2.100 10.238 1.00 83.50 174 PRO A N 1
ATOM 1367 C CA . PRO A 1 174 ? -4.108 -3.417 10.816 1.00 83.50 174 PRO A CA 1
ATOM 1368 C C . PRO A 1 174 ? -3.043 -3.329 11.917 1.00 83.50 174 PRO A C 1
ATOM 1370 O O . PRO A 1 174 ? -2.055 -2.603 11.790 1.00 83.50 174 PRO A O 1
ATOM 1373 N N . VAL A 1 175 ? -3.275 -4.042 13.009 1.00 79.44 175 VAL A N 1
ATOM 1374 C CA . VAL A 1 175 ? -2.310 -4.225 14.089 1.00 79.44 175 VAL A CA 1
ATOM 1375 C C . VAL A 1 175 ? -1.583 -5.528 13.793 1.00 79.44 175 VAL A C 1
ATOM 1377 O O . VAL A 1 175 ? -2.204 -6.574 13.625 1.00 79.44 175 VAL A O 1
ATOM 1380 N N . VAL A 1 176 ? -0.262 -5.451 13.648 1.00 67.44 176 VAL A N 1
ATOM 1381 C CA . VAL A 1 176 ? 0.579 -6.642 13.520 1.00 67.44 176 VAL A CA 1
ATOM 1382 C C . VAL A 1 176 ? 1.286 -6.835 14.843 1.00 67.44 176 VAL A C 1
ATOM 1384 O O . VAL A 1 176 ? 2.323 -6.220 15.095 1.00 67.44 176 VAL A O 1
ATOM 1387 N N . ASP A 1 177 ? 0.712 -7.688 15.681 1.00 56.25 177 ASP A N 1
ATOM 1388 C CA . ASP A 1 177 ? 1.377 -8.138 16.890 1.00 56.25 177 ASP A CA 1
ATOM 1389 C C . ASP A 1 177 ? 2.525 -9.065 16.500 1.00 56.25 177 ASP A C 1
ATOM 1391 O O . ASP A 1 177 ? 2.345 -10.213 16.099 1.00 56.25 177 ASP A O 1
ATOM 1395 N N . MET A 1 178 ? 3.747 -8.551 16.613 1.00 49.97 178 MET A N 1
ATOM 1396 C CA . MET A 1 178 ? 4.967 -9.358 16.564 1.00 49.97 178 MET A CA 1
ATOM 1397 C C . MET A 1 178 ? 5.258 -10.008 17.930 1.00 49.97 178 MET A C 1
ATOM 1399 O O . MET A 1 178 ? 6.418 -10.134 18.323 1.00 49.97 178 MET A O 1
ATOM 1403 N N . GLU A 1 179 ? 4.234 -10.420 18.682 1.00 47.75 179 GLU A N 1
ATOM 1404 C CA . GLU A 1 179 ? 4.424 -11.241 19.883 1.00 47.75 179 GLU A CA 1
ATOM 1405 C C . GLU A 1 179 ? 4.590 -12.707 19.471 1.00 47.75 179 GLU A C 1
ATOM 1407 O O . GLU A 1 179 ? 3.658 -13.505 19.463 1.00 47.75 179 GLU A O 1
ATOM 1412 N N . GLY A 1 180 ? 5.813 -13.048 19.063 1.00 46.53 180 GLY A N 1
ATOM 1413 C CA . GLY A 1 180 ? 6.167 -14.417 18.686 1.00 46.53 180 GLY A CA 1
ATOM 1414 C C . GLY A 1 180 ? 7.660 -14.704 18.553 1.00 46.53 180 GLY A C 1
ATOM 1415 O O . GLY A 1 180 ? 8.018 -15.787 18.099 1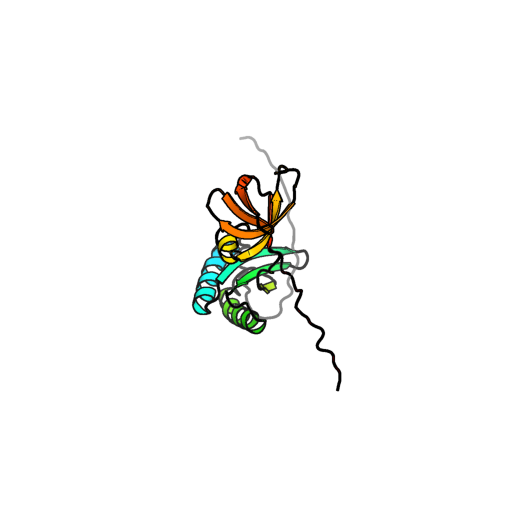.00 46.53 180 GLY A O 1
ATOM 1416 N N . VAL A 1 181 ? 8.552 -13.787 18.944 1.00 49.75 181 VAL A N 1
ATOM 1417 C CA . VAL A 1 181 ? 9.941 -14.178 19.220 1.00 49.75 181 VAL A CA 1
ATOM 1418 C C . VAL A 1 181 ? 9.975 -14.640 20.667 1.00 49.75 181 VAL A C 1
ATOM 1420 O O . VAL A 1 181 ? 10.364 -13.891 21.562 1.00 49.75 181 VAL A O 1
ATOM 1423 N N . GLU A 1 182 ? 9.550 -15.881 20.911 1.00 44.28 182 GLU A N 1
ATOM 1424 C CA . GLU A 1 182 ? 10.125 -16.589 22.046 1.00 44.28 182 GLU A CA 1
ATOM 1425 C C . GLU A 1 182 ? 11.635 -16.532 21.818 1.00 44.28 182 GLU A C 1
ATOM 1427 O O . GLU A 1 182 ? 12.148 -16.994 20.795 1.00 44.28 182 GLU A O 1
ATOM 1432 N N . THR A 1 183 ? 12.345 -15.854 22.716 1.00 50.19 183 THR A N 1
ATOM 1433 C CA . THR A 1 183 ? 13.790 -15.981 22.808 1.00 50.19 183 THR A CA 1
ATOM 1434 C C . THR A 1 183 ? 14.056 -17.468 22.964 1.00 50.19 183 THR A C 1
ATOM 1436 O O . THR A 1 183 ? 13.867 -18.008 24.052 1.00 50.19 183 THR A O 1
ATOM 1439 N N . VAL A 1 184 ? 14.418 -18.141 21.869 1.00 55.50 184 VAL A N 1
ATOM 1440 C CA . VAL A 1 184 ? 15.052 -19.450 21.939 1.00 55.50 184 VAL A CA 1
ATOM 1441 C C . VAL A 1 184 ? 16.278 -19.235 22.803 1.00 55.50 184 VAL A C 1
ATOM 1443 O O . VAL A 1 184 ? 17.230 -18.559 22.412 1.00 55.50 184 VAL A O 1
ATOM 1446 N N . ASP A 1 185 ? 16.149 -19.683 24.045 1.00 53.34 185 ASP A N 1
ATOM 1447 C CA . ASP A 1 185 ? 17.197 -19.672 25.038 1.00 53.34 185 ASP A CA 1
ATOM 1448 C C . ASP A 1 185 ? 18.387 -20.384 24.394 1.00 53.34 185 ASP A C 1
ATOM 1450 O O . ASP A 1 185 ? 18.336 -21.579 24.107 1.00 53.34 185 ASP A O 1
ATOM 1454 N N . LEU A 1 186 ? 19.417 -19.612 24.045 1.00 60.09 186 LEU A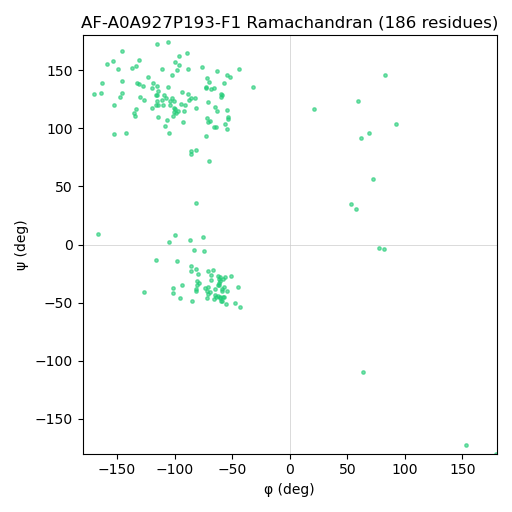 N 1
ATOM 1455 C CA . LEU A 1 186 ? 20.714 -20.139 23.649 1.00 60.09 186 LEU A CA 1
ATOM 1456 C C . LEU A 1 186 ? 21.358 -20.719 24.912 1.00 60.09 186 LEU A C 1
ATOM 1458 O O . LEU A 1 186 ? 22.287 -20.136 25.472 1.00 60.09 186 LEU A O 1
ATOM 1462 N N . SER A 1 187 ? 20.831 -21.849 25.371 1.00 63.69 187 SER A N 1
ATOM 1463 C CA . SER A 1 187 ? 21.539 -22.774 26.233 1.00 63.69 187 SER A CA 1
ATOM 1464 C C . SER A 1 187 ? 21.983 -23.980 25.407 1.00 63.69 187 SER A C 1
ATOM 1466 O O . SER A 1 187 ? 21.172 -24.716 24.851 1.00 63.69 187 SER A O 1
ATOM 1468 N N . GLU A 1 188 ? 23.312 -24.128 25.411 1.00 61.09 188 GLU A N 1
ATOM 1469 C CA . GLU A 1 188 ? 24.165 -25.241 24.952 1.00 61.09 188 GLU A CA 1
ATOM 1470 C C . GLU A 1 188 ? 24.673 -25.211 23.499 1.00 61.09 188 GLU A C 1
ATOM 1472 O O . GLU A 1 188 ? 23.940 -25.542 22.543 1.00 61.09 188 GLU A O 1
#

Mean predicted aligned error: 15.48 Å

Secondary structure (DSSP, 8-state):
-------------------------------HHHHHHHHHHHHHHHHHHTTPEEEEEEEEEETTEEEEEEEEE-TT---HHHHHHHHHHHHHHHTTSS-SEEEEE---TTSPP-SHHHHHHHTTSEEEEEEEEEETTEEEEEEEEEEE-SSEEEEEETTEEEEEETTTEEEEEE----TT--------

Radius of gyration: 25.68 Å; Cα contacts (8 Å, |Δi|>4): 248; chains: 1; bounding box: 55×79×65 Å

Sequence (188 aa):
MTASFRRQRLMCATLFCCKNGNKWKGGAPVAKAELTQVVTPKCQKLADQLNFELVDVCLDKESAGKYLRIYIDRPEGISLDDCERYHRAIQPQIEAYDYDFLEVSSPGVDRPLKKDRDFERAIGSEVEVKLFKAMDGQKIITGILTDFDAADMVITVGETEVRIPRKAAAIVRPVVDMEGVETVDLSE

pLDDT: mean 73.77, std 19.12, range [24.92, 91.12]

Solvent-accessible surface area (backbone atoms only — not comparable to full-atom values): 11806 Å² total; per-residue (Å²): 143,83,87,88,87,80,86,82,84,87,86,88,85,79,82,88,84,88,83,84,93,72,87,78,77,75,72,76,88,70,54,79,68,56,52,42,66,63,45,46,64,56,50,41,55,51,21,61,75,70,70,35,41,68,75,48,68,46,75,44,78,56,98,91,42,34,36,38,39,36,26,39,43,46,98,90,61,76,52,73,67,55,38,50,53,50,45,66,66,45,45,82,80,48,68,92,50,99,60,72,41,82,45,61,41,64,70,62,75,73,50,62,54,78,52,71,71,48,49,66,69,39,48,76,33,38,30,40,39,32,36,76,60,63,57,97,85,37,45,64,48,63,27,31,25,73,48,77,57,99,60,34,34,32,30,32,43,91,92,44,78,46,79,43,47,54,87,47,46,68,46,35,28,49,56,80,80,79,85,73,75,73,76,76,72,90,74,134